Protein AF-A0A2N9EGZ2-F1 (afdb_monomer)

Nearest PDB structures (foldseek):
  3jym-assembly2_B  TM=8.277E-01  e=2.057E-21  Triticum aestivum
  3jxv-assembly1_A  TM=8.637E-01  e=7.717E-19  Triticum aestivum
  4lav-assembly2_B  TM=5.775E-01  e=1.723E-10  Homo sapiens
  6m4v-assembly2_D  TM=9.245E-01  e=1.339E-04  Homo sapiens
  6m4w-assembly1_D  TM=9.239E-01  e=1.658E-04  Homo sapiens

pLDDT: mean 84.61, std 14.14, range [30.8, 97.81]

Structure (mmCIF, N/CA/C/O backbone):
data_AF-A0A2N9EGZ2-F1
#
_entry.id   AF-A0A2N9EGZ2-F1
#
loop_
_atom_site.group_PDB
_atom_site.id
_atom_site.type_symbol
_atom_site.label_atom_id
_atom_site.label_alt_id
_atom_site.label_comp_id
_atom_site.label_asym_id
_atom_site.label_entity_id
_atom_site.label_seq_id
_atom_site.pdbx_PDB_ins_code
_atom_site.Cartn_x
_atom_site.Cartn_y
_atom_site.Cartn_z
_atom_site.occupancy
_atom_site.B_iso_or_equiv
_atom_site.auth_seq_id
_atom_site.auth_comp_id
_atom_site.auth_asym_id
_atom_site.auth_atom_id
_atom_site.pdbx_PDB_model_num
ATOM 1 N N . MET A 1 1 ? 22.917 -0.702 -9.164 1.00 38.50 1 MET A N 1
ATOM 2 C CA . MET A 1 1 ? 21.533 -1.112 -9.478 1.00 38.50 1 MET A CA 1
ATOM 3 C C . MET A 1 1 ? 21.038 -0.207 -10.590 1.00 38.50 1 MET A C 1
ATOM 5 O O . MET A 1 1 ? 20.814 0.967 -10.331 1.00 38.50 1 MET A O 1
ATOM 9 N N . THR A 1 2 ? 20.982 -0.698 -11.825 1.00 36.03 2 THR A N 1
ATOM 10 C CA . THR A 1 2 ? 20.582 0.121 -12.976 1.00 36.03 2 THR A CA 1
ATOM 11 C C . THR A 1 2 ? 19.062 0.108 -13.055 1.00 36.03 2 THR A C 1
ATOM 13 O O . THR A 1 2 ? 18.444 -0.911 -13.348 1.00 36.03 2 THR A O 1
ATOM 16 N N . ILE A 1 3 ? 18.451 1.212 -12.641 1.00 42.97 3 ILE A N 1
ATOM 17 C CA . ILE A 1 3 ? 17.039 1.497 -12.888 1.00 42.97 3 ILE A CA 1
ATOM 18 C C . ILE A 1 3 ? 16.965 1.788 -14.384 1.00 42.97 3 ILE A C 1
ATOM 20 O O . ILE A 1 3 ? 17.737 2.630 -14.822 1.00 42.97 3 ILE A O 1
ATOM 24 N N . TRP A 1 4 ? 16.113 1.102 -15.150 1.00 45.69 4 TRP A N 1
ATOM 25 C CA . TRP A 1 4 ? 15.957 1.365 -16.586 1.00 45.69 4 TRP A CA 1
ATOM 26 C C . TRP A 1 4 ? 15.718 2.861 -16.809 1.00 45.69 4 TRP A C 1
ATOM 28 O O . TRP A 1 4 ? 14.690 3.404 -16.398 1.00 45.69 4 TRP A O 1
ATOM 38 N N . ILE A 1 5 ? 16.705 3.528 -17.399 1.00 43.81 5 ILE A N 1
ATOM 39 C CA . ILE A 1 5 ? 16.614 4.916 -17.834 1.00 43.81 5 ILE A CA 1
ATOM 40 C C . ILE A 1 5 ? 16.309 4.848 -19.330 1.00 43.81 5 ILE A C 1
ATOM 42 O O . ILE A 1 5 ? 16.951 4.090 -20.051 1.00 43.81 5 ILE A O 1
ATOM 46 N N . SER A 1 6 ? 15.321 5.611 -19.798 1.00 49.81 6 SER A N 1
ATOM 47 C CA . SER A 1 6 ? 15.059 5.794 -21.233 1.00 49.81 6 SER A CA 1
ATOM 48 C C . SER A 1 6 ? 16.373 6.045 -21.988 1.00 49.81 6 SER A C 1
ATOM 50 O O . SER A 1 6 ? 17.140 6.918 -21.578 1.00 49.81 6 SER A O 1
ATOM 52 N N . GLY A 1 7 ? 16.612 5.327 -23.094 1.00 60.28 7 GLY A N 1
ATOM 53 C CA . GLY A 1 7 ? 17.798 5.527 -23.939 1.00 60.28 7 GLY A CA 1
ATOM 54 C C . GLY A 1 7 ? 18.975 4.563 -23.734 1.00 60.28 7 GLY A C 1
ATOM 55 O O . GLY A 1 7 ? 20.060 4.841 -24.241 1.00 60.28 7 GLY A O 1
ATOM 56 N N . GLU A 1 8 ? 18.796 3.436 -23.035 1.00 74.75 8 GLU A N 1
ATOM 57 C CA . GLU A 1 8 ? 19.798 2.349 -23.018 1.00 74.75 8 GLU A CA 1
ATOM 58 C C . GLU A 1 8 ? 19.766 1.479 -24.288 1.00 74.75 8 GLU A C 1
ATOM 60 O O . GLU A 1 8 ? 20.777 0.881 -24.660 1.00 74.75 8 GLU A O 1
ATOM 65 N N . VAL A 1 9 ? 18.622 1.427 -24.977 1.00 87.06 9 VAL A N 1
ATOM 66 C CA . VAL A 1 9 ? 18.449 0.742 -26.266 1.00 87.06 9 VAL A CA 1
ATOM 67 C C . VAL A 1 9 ? 17.942 1.712 -27.333 1.00 87.06 9 VAL A C 1
ATOM 69 O O . VAL A 1 9 ? 17.604 2.863 -27.058 1.00 87.06 9 VAL A O 1
ATOM 72 N N . ILE A 1 10 ? 17.911 1.258 -28.588 1.00 92.75 10 ILE A N 1
ATOM 73 C CA . ILE A 1 10 ? 17.338 2.045 -29.683 1.00 92.75 10 ILE A CA 1
ATOM 74 C C . ILE A 1 10 ? 15.847 2.309 -29.443 1.00 92.75 10 ILE A C 1
ATOM 76 O O . ILE A 1 10 ? 15.124 1.454 -28.929 1.00 92.75 10 ILE A O 1
ATOM 80 N N . LYS A 1 11 ? 15.372 3.473 -29.891 1.00 91.50 11 LYS A N 1
ATOM 81 C CA . LYS A 1 11 ? 14.002 3.950 -29.659 1.00 91.50 11 LYS A CA 1
ATOM 82 C C . LYS A 1 11 ? 12.924 2.933 -30.056 1.00 91.50 11 LYS A C 1
ATOM 84 O O . LYS A 1 11 ? 11.964 2.741 -29.321 1.00 91.50 11 LYS A O 1
ATOM 89 N N . GLY A 1 12 ? 13.094 2.245 -31.186 1.00 93.88 12 GLY A N 1
ATOM 90 C CA . GLY A 1 12 ? 12.131 1.238 -31.640 1.00 93.88 12 GLY A CA 1
ATOM 91 C C . GLY A 1 12 ? 12.032 0.014 -30.725 1.00 93.88 12 GLY A C 1
ATOM 92 O O . GLY A 1 12 ? 10.969 -0.596 -30.646 1.00 93.88 12 GLY A O 1
ATOM 93 N N . LEU A 1 13 ? 13.112 -0.335 -30.014 1.00 93.31 13 LEU A N 1
ATOM 94 C CA . LEU A 1 13 ? 13.078 -1.391 -29.002 1.00 93.31 13 LEU A CA 1
ATOM 95 C C . LEU A 1 13 ? 12.396 -0.910 -27.725 1.00 93.31 13 LEU A C 1
ATOM 97 O O . LEU A 1 13 ? 11.545 -1.634 -27.220 1.00 93.31 13 LEU A O 1
ATOM 101 N N . ASP A 1 14 ? 12.712 0.297 -27.247 1.00 89.62 14 ASP A N 1
ATOM 102 C CA . ASP A 1 14 ? 12.035 0.893 -26.085 1.00 89.62 14 ASP A CA 1
ATOM 103 C C . ASP A 1 14 ? 10.510 0.916 -26.295 1.00 89.62 14 ASP A C 1
ATOM 105 O O . ASP A 1 14 ? 9.742 0.454 -25.449 1.00 89.62 14 ASP A O 1
ATOM 109 N N . GLU A 1 15 ? 10.066 1.380 -27.466 1.00 91.19 15 GLU A N 1
ATOM 110 C CA . GLU A 1 15 ? 8.648 1.423 -27.820 1.00 91.19 15 GLU A CA 1
ATOM 111 C C . GLU A 1 15 ? 8.051 0.016 -27.978 1.00 91.19 15 GLU A C 1
ATOM 113 O O . GLU A 1 15 ? 7.015 -0.280 -27.382 1.00 91.19 15 GLU A O 1
ATOM 118 N N . GLY A 1 16 ? 8.698 -0.880 -28.729 1.00 93.00 16 GLY A N 1
ATOM 119 C CA . GLY A 1 16 ? 8.165 -2.213 -29.014 1.00 93.00 16 GLY A CA 1
ATOM 120 C C . GLY A 1 16 ? 8.070 -3.109 -27.778 1.00 93.00 16 GLY A C 1
ATOM 121 O O . GLY A 1 16 ? 7.015 -3.688 -27.511 1.00 93.00 16 GLY A O 1
ATOM 122 N N . VAL A 1 17 ? 9.137 -3.178 -26.979 1.00 92.19 17 VAL A N 1
ATOM 123 C CA . VAL A 1 17 ? 9.206 -4.012 -25.767 1.00 92.19 17 VAL A CA 1
ATOM 124 C C . VAL A 1 17 ? 8.148 -3.588 -24.744 1.00 92.19 17 VAL A C 1
ATOM 126 O O . VAL A 1 17 ? 7.585 -4.445 -24.061 1.00 92.19 17 VAL A O 1
ATOM 129 N N . SER A 1 18 ? 7.802 -2.296 -24.687 1.00 88.62 18 SER A N 1
ATOM 130 C CA . SER A 1 18 ? 6.752 -1.780 -23.796 1.00 88.62 18 SER A CA 1
ATOM 131 C C . SER A 1 18 ? 5.349 -2.336 -24.083 1.00 88.62 18 SER A C 1
ATOM 133 O O . SER A 1 18 ? 4.486 -2.315 -23.205 1.00 88.62 18 SER A O 1
ATOM 135 N N . THR A 1 19 ? 5.118 -2.866 -25.289 1.00 92.00 19 THR A N 1
ATOM 136 C CA . THR A 1 19 ? 3.828 -3.447 -25.690 1.00 92.00 19 THR A CA 1
ATOM 137 C C . THR A 1 19 ? 3.684 -4.931 -25.344 1.00 92.00 19 THR A C 1
ATOM 139 O O . THR A 1 19 ? 2.575 -5.465 -25.415 1.00 92.00 19 THR A O 1
ATOM 142 N N . MET A 1 20 ? 4.776 -5.596 -24.952 1.00 93.06 20 MET A N 1
ATOM 143 C CA . MET A 1 20 ? 4.799 -7.042 -24.739 1.00 93.06 20 MET A CA 1
ATOM 144 C C . MET A 1 20 ? 4.187 -7.456 -23.396 1.00 93.06 20 MET A C 1
ATOM 146 O O . MET A 1 20 ? 4.301 -6.770 -22.379 1.00 93.06 20 MET A O 1
ATOM 150 N N . LYS A 1 21 ? 3.606 -8.656 -23.360 1.00 90.06 21 LYS A N 1
ATOM 151 C CA . LYS A 1 21 ? 3.159 -9.342 -22.139 1.00 90.06 21 LYS A CA 1
ATOM 152 C C . LYS A 1 21 ? 4.217 -10.317 -21.625 1.00 90.06 21 LYS A C 1
ATOM 154 O O . LYS A 1 21 ? 5.091 -10.771 -22.356 1.00 90.06 21 LYS A O 1
ATOM 159 N N . LYS A 1 22 ? 4.112 -10.711 -20.350 1.00 88.88 22 LYS A N 1
ATOM 160 C CA . LYS A 1 22 ? 4.989 -11.746 -19.774 1.00 88.88 22 LYS A CA 1
ATOM 161 C C . LYS A 1 22 ? 4.861 -13.053 -20.560 1.00 88.88 22 LYS A C 1
ATOM 163 O O . LYS A 1 22 ? 3.752 -13.534 -20.768 1.00 88.88 22 LYS A O 1
ATOM 168 N N . GLY A 1 23 ? 5.995 -13.631 -20.934 1.00 90.81 23 GLY A N 1
ATOM 169 C CA . GLY A 1 23 ? 6.116 -14.846 -21.736 1.00 90.81 23 GLY A CA 1
ATOM 170 C C . GLY A 1 23 ? 5.893 -14.648 -23.238 1.00 90.81 23 GLY A C 1
ATOM 171 O O . GLY A 1 23 ? 5.958 -15.621 -23.982 1.00 90.81 23 GLY A O 1
ATOM 172 N N . GLU A 1 24 ? 5.610 -13.428 -23.703 1.00 96.19 24 GLU A N 1
ATOM 173 C CA . GLU A 1 24 ? 5.377 -13.159 -25.122 1.00 96.19 24 GLU A CA 1
ATOM 174 C C . GLU A 1 24 ? 6.662 -13.301 -25.943 1.00 96.19 24 GLU A C 1
ATOM 176 O O . GLU A 1 24 ? 7.735 -12.881 -25.510 1.00 96.19 24 GLU A O 1
ATOM 181 N N . ARG A 1 25 ? 6.534 -13.852 -27.154 1.00 97.38 25 ARG A N 1
ATOM 182 C CA . ARG A 1 25 ? 7.576 -13.833 -28.183 1.00 97.38 25 ARG A CA 1
ATOM 183 C C . ARG A 1 25 ? 7.109 -12.974 -29.346 1.00 97.38 25 ARG A C 1
ATOM 185 O O . ARG A 1 25 ? 6.066 -13.267 -29.928 1.00 97.38 25 ARG A O 1
ATOM 192 N N . ALA A 1 26 ? 7.881 -11.950 -29.686 1.00 96.06 26 ALA A N 1
ATOM 193 C CA . ALA A 1 26 ? 7.553 -11.010 -30.748 1.00 96.06 26 ALA A CA 1
ATOM 194 C C . ALA A 1 26 ? 8.755 -10.774 -31.666 1.00 96.06 26 ALA A C 1
ATOM 196 O O . ALA A 1 26 ? 9.910 -10.811 -31.237 1.00 96.06 26 ALA A O 1
ATOM 197 N N . ILE A 1 27 ? 8.464 -10.515 -32.941 1.00 97.56 27 ILE A N 1
ATOM 198 C CA . ILE A 1 27 ? 9.455 -10.064 -33.916 1.00 97.56 27 ILE A CA 1
ATOM 199 C C . ILE A 1 27 ? 9.212 -8.579 -34.169 1.00 97.56 27 ILE A C 1
ATOM 201 O O . ILE A 1 27 ? 8.163 -8.205 -34.693 1.00 97.56 27 ILE A O 1
ATOM 205 N N . PHE A 1 28 ? 10.188 -7.743 -33.827 1.00 97.12 28 PHE A N 1
ATOM 206 C CA . PHE A 1 28 ? 10.162 -6.312 -34.115 1.00 97.12 28 PHE A CA 1
ATOM 207 C C . PHE A 1 28 ? 10.972 -6.020 -35.371 1.00 97.12 28 PHE A C 1
ATOM 209 O O . PHE A 1 28 ? 12.162 -6.326 -35.433 1.00 97.12 28 PHE A O 1
ATOM 216 N N . ILE A 1 29 ? 10.321 -5.404 -36.358 1.00 97.62 29 ILE A N 1
ATOM 217 C CA . ILE A 1 29 ? 10.958 -4.882 -37.569 1.00 97.62 29 ILE A CA 1
ATOM 218 C C . ILE A 1 29 ? 11.071 -3.369 -37.388 1.00 97.62 29 ILE A C 1
ATOM 220 O O . ILE A 1 29 ? 10.071 -2.655 -37.438 1.00 97.62 29 ILE A O 1
ATOM 224 N N . ILE A 1 30 ? 12.284 -2.894 -37.121 1.00 97.06 30 ILE A N 1
ATOM 225 C CA . ILE A 1 30 ? 12.550 -1.522 -36.694 1.00 97.06 30 ILE A CA 1
ATOM 226 C C . ILE A 1 30 ? 13.168 -0.742 -37.859 1.00 97.06 30 ILE A C 1
ATOM 228 O O . ILE A 1 30 ? 14.292 -1.057 -38.267 1.00 97.06 30 ILE A O 1
ATOM 232 N N . PRO A 1 31 ? 12.472 0.276 -38.401 1.00 97.69 31 PRO A N 1
ATOM 233 C CA . PRO A 1 31 ? 13.012 1.108 -39.467 1.00 97.69 31 PRO A CA 1
ATOM 234 C C . PRO A 1 31 ? 14.208 1.936 -38.967 1.00 97.69 31 PRO A C 1
ATOM 236 O O . PRO A 1 31 ? 14.301 2.230 -37.771 1.00 97.69 31 PRO A O 1
ATOM 239 N N . PRO A 1 32 ? 15.100 2.390 -39.866 1.00 97.12 32 PRO A N 1
ATOM 240 C CA . PRO A 1 32 ? 16.308 3.126 -39.488 1.00 97.12 32 PRO A CA 1
ATOM 241 C C . PRO A 1 32 ? 16.025 4.391 -38.669 1.00 97.12 32 PRO A C 1
ATOM 243 O O . PRO A 1 32 ? 16.819 4.740 -37.799 1.00 97.12 32 PRO A O 1
ATOM 246 N N . THR A 1 33 ? 14.876 5.040 -38.882 1.00 96.69 33 THR A N 1
ATOM 247 C CA . THR A 1 33 ? 14.432 6.235 -38.140 1.00 96.69 33 THR A CA 1
ATOM 248 C C . THR A 1 33 ? 14.179 5.986 -36.649 1.00 96.69 33 THR A C 1
ATOM 250 O O . THR A 1 33 ? 14.198 6.933 -35.868 1.00 96.69 33 THR A O 1
ATOM 253 N N . LEU A 1 34 ? 13.959 4.732 -36.246 1.00 94.94 34 LEU A N 1
ATOM 254 C CA . LEU A 1 34 ? 13.817 4.300 -34.851 1.00 94.94 34 LEU A CA 1
ATOM 255 C C . LEU A 1 34 ? 15.032 3.481 -34.366 1.00 94.94 34 LEU A C 1
ATOM 257 O O . LEU A 1 34 ? 15.010 2.941 -33.258 1.00 94.94 34 LEU A O 1
ATOM 261 N N . ALA A 1 35 ? 16.081 3.391 -35.190 1.00 94.56 35 ALA A N 1
ATOM 262 C CA . ALA A 1 35 ? 17.332 2.685 -34.929 1.00 94.56 35 ALA A CA 1
ATOM 263 C C . ALA A 1 35 ? 18.537 3.642 -35.059 1.00 94.56 35 ALA A C 1
ATOM 265 O O . ALA A 1 35 ? 18.602 4.637 -34.343 1.00 94.56 35 ALA A O 1
ATOM 266 N N . TYR A 1 36 ? 19.491 3.349 -35.953 1.00 94.38 36 TYR A N 1
ATOM 267 C CA . TYR A 1 36 ? 20.756 4.089 -36.097 1.00 94.38 36 TYR A CA 1
ATOM 268 C C . TYR A 1 36 ? 20.781 5.113 -37.252 1.00 94.38 36 TYR A C 1
ATOM 270 O O . TYR A 1 36 ? 21.811 5.739 -37.503 1.00 94.38 36 TYR A O 1
ATOM 278 N N . GLY A 1 37 ? 19.663 5.298 -37.962 1.00 94.69 37 GLY A N 1
ATOM 279 C CA . GLY A 1 37 ? 19.517 6.312 -39.012 1.00 94.69 37 GLY A CA 1
ATOM 280 C C . GLY A 1 37 ? 20.560 6.236 -40.136 1.00 94.69 37 GLY A C 1
ATOM 281 O O . GLY A 1 37 ? 21.065 5.165 -40.480 1.00 94.69 37 GLY A O 1
ATOM 282 N N . GLU A 1 38 ? 20.885 7.395 -40.709 1.00 96.62 38 GLU A N 1
ATOM 283 C CA . GLU A 1 38 ? 21.821 7.542 -41.836 1.00 96.62 38 GLU A CA 1
ATOM 284 C C . GLU A 1 38 ? 23.280 7.248 -41.470 1.00 96.62 38 GLU A C 1
ATOM 286 O O . GLU A 1 38 ? 24.085 6.948 -42.344 1.00 96.62 38 GLU A O 1
ATOM 291 N N . LEU A 1 39 ? 23.638 7.319 -40.188 1.00 93.00 39 LEU A N 1
ATOM 292 C CA . LEU A 1 39 ? 25.007 7.054 -39.742 1.00 93.00 39 LEU A CA 1
ATOM 293 C C . LEU A 1 39 ? 25.278 5.552 -39.586 1.00 93.00 39 LEU A C 1
ATOM 295 O O . LEU A 1 39 ? 26.421 5.115 -39.731 1.00 93.00 39 LEU A O 1
ATOM 299 N N . GLY A 1 40 ? 24.238 4.756 -39.317 1.00 93.50 40 GLY A N 1
ATOM 300 C CA . GLY A 1 40 ? 24.400 3.353 -38.945 1.00 93.50 40 GLY A CA 1
ATOM 301 C C . GLY A 1 40 ? 25.166 3.195 -37.624 1.00 93.50 40 GLY A C 1
ATOM 302 O O . GLY A 1 40 ? 25.264 4.117 -36.816 1.00 93.50 40 GLY A O 1
ATOM 303 N N . PHE A 1 41 ? 25.731 2.011 -37.403 1.00 93.25 41 PHE A N 1
ATOM 304 C CA . PHE A 1 41 ? 26.640 1.719 -36.292 1.00 93.25 41 PHE A CA 1
ATOM 305 C C . PHE A 1 41 ? 27.880 0.984 -36.826 1.00 93.25 41 PHE A C 1
ATOM 307 O O . PHE A 1 41 ? 27.959 -0.248 -36.754 1.00 93.25 41 PHE A O 1
ATOM 314 N N . PRO A 1 42 ? 28.830 1.708 -37.446 1.00 89.19 42 PRO A N 1
ATOM 315 C CA . PRO A 1 42 ? 29.990 1.093 -38.076 1.00 89.19 42 PRO A CA 1
ATOM 316 C C . PRO A 1 42 ? 30.899 0.357 -37.075 1.00 89.19 42 PRO A C 1
ATOM 318 O O . PRO A 1 42 ? 31.045 0.801 -35.937 1.00 89.19 42 PRO A O 1
ATOM 321 N N . PRO A 1 43 ? 31.553 -0.745 -37.492 1.00 92.81 43 PRO A N 1
ATOM 322 C CA . PRO A 1 43 ? 31.468 -1.378 -38.815 1.00 92.81 43 PRO A CA 1
ATOM 323 C C . PRO A 1 43 ? 30.282 -2.350 -38.956 1.00 92.81 43 PRO A C 1
ATOM 325 O O . PRO A 1 43 ? 30.134 -2.986 -39.993 1.00 92.81 43 PRO A O 1
ATOM 328 N N . LEU A 1 44 ? 29.474 -2.511 -37.907 1.00 94.94 44 LEU A N 1
ATOM 329 C CA . LEU A 1 44 ? 28.546 -3.629 -37.763 1.00 94.94 44 LEU A CA 1
ATOM 330 C C . LEU A 1 44 ? 27.208 -3.409 -38.478 1.00 94.94 44 LEU A C 1
ATOM 332 O O . LEU A 1 44 ? 26.661 -4.343 -39.057 1.00 94.94 44 LEU A O 1
ATOM 336 N N . ILE A 1 45 ? 26.677 -2.187 -38.429 1.00 94.31 45 ILE A N 1
ATOM 337 C CA . ILE A 1 45 ? 25.364 -1.842 -38.981 1.00 94.31 45 ILE A CA 1
ATOM 338 C C . ILE A 1 45 ? 25.552 -0.742 -40.029 1.00 94.31 45 ILE A C 1
ATOM 340 O O . ILE A 1 45 ? 25.939 0.372 -39.669 1.00 94.31 45 ILE A O 1
ATOM 344 N N . PRO A 1 46 ? 25.282 -1.016 -41.315 1.00 97.00 46 PRO A N 1
ATOM 345 C CA . PRO A 1 46 ? 25.353 -0.003 -42.360 1.00 97.00 46 PRO A CA 1
ATOM 346 C C . PRO A 1 46 ? 24.358 1.154 -42.150 1.00 97.00 46 PRO A C 1
ATOM 348 O O . PRO A 1 46 ? 23.301 0.951 -41.537 1.00 97.00 46 PRO A O 1
ATOM 351 N N . PRO A 1 47 ? 24.641 2.340 -42.720 1.00 97.50 47 PRO A N 1
ATOM 352 C CA . PRO A 1 47 ? 23.666 3.413 -42.909 1.00 97.50 47 PRO A CA 1
ATOM 353 C C . PRO A 1 47 ? 22.289 2.926 -43.372 1.00 97.50 47 PRO A 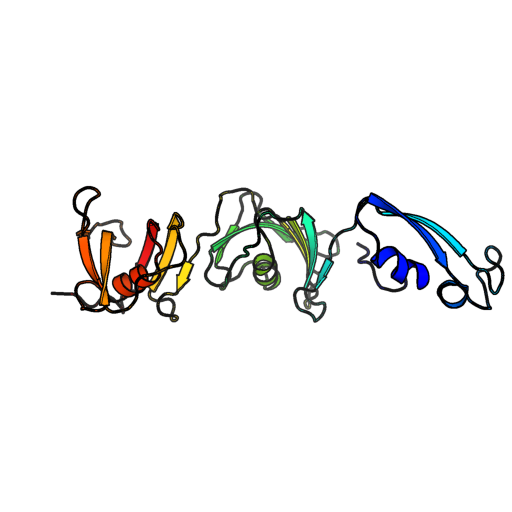C 1
ATOM 355 O O . PRO A 1 47 ? 22.196 2.074 -44.255 1.00 97.50 47 PRO A O 1
ATOM 358 N N . ASN A 1 48 ? 21.220 3.502 -42.816 1.00 96.94 48 ASN A N 1
ATOM 359 C CA . ASN A 1 48 ? 19.827 3.276 -43.224 1.00 96.94 48 ASN A CA 1
ATOM 360 C C . ASN A 1 48 ? 19.335 1.816 -43.150 1.00 96.94 48 ASN A C 1
ATOM 362 O O . ASN A 1 48 ? 18.370 1.442 -43.818 1.00 96.94 48 ASN A O 1
ATOM 366 N N . SER A 1 49 ? 19.958 0.986 -42.311 1.00 96.75 49 SER A N 1
ATOM 367 C CA . SER A 1 49 ? 19.547 -0.410 -42.127 1.00 96.75 49 SER A CA 1
ATOM 368 C C . SER A 1 49 ? 18.238 -0.536 -41.339 1.00 96.75 49 SER A C 1
ATOM 370 O O . SER A 1 49 ? 18.067 0.089 -40.292 1.00 96.75 49 SER A O 1
ATOM 372 N N . THR A 1 50 ? 17.334 -1.400 -41.809 1.00 97.00 50 THR A N 1
ATOM 373 C CA . THR A 1 50 ? 16.192 -1.892 -41.016 1.00 97.00 50 THR A CA 1
ATOM 374 C C . THR A 1 50 ? 16.656 -3.069 -40.169 1.00 97.00 50 THR A C 1
ATOM 376 O O . THR A 1 50 ? 17.302 -3.981 -40.686 1.00 97.00 50 THR A O 1
ATOM 379 N N . LEU A 1 51 ? 16.334 -3.061 -38.878 1.00 97.06 51 LEU A N 1
ATOM 380 C CA . LEU A 1 51 ? 16.743 -4.108 -37.945 1.00 97.06 51 LEU A CA 1
ATOM 381 C C . LEU A 1 51 ? 15.582 -5.050 -37.644 1.00 97.06 51 LEU A C 1
ATOM 383 O O . LEU A 1 51 ? 14.435 -4.620 -37.557 1.00 97.06 51 LEU A O 1
ATOM 387 N N . ILE A 1 52 ? 15.884 -6.333 -37.457 1.00 96.94 52 ILE A N 1
ATOM 388 C CA . ILE A 1 52 ? 14.905 -7.349 -37.067 1.00 96.94 52 ILE A CA 1
ATOM 389 C C . ILE A 1 52 ? 15.364 -7.957 -35.746 1.00 96.94 52 ILE A C 1
ATOM 391 O O . ILE A 1 52 ? 16.446 -8.538 -35.676 1.00 96.94 52 ILE A O 1
ATOM 395 N N . TYR A 1 53 ? 14.535 -7.843 -34.713 1.00 96.56 53 TYR A N 1
ATOM 396 C CA . TYR A 1 53 ? 14.785 -8.428 -33.398 1.00 96.56 53 TYR A CA 1
ATOM 397 C C . TYR A 1 53 ? 13.733 -9.483 -33.084 1.00 96.56 53 TYR A C 1
ATOM 399 O O . TYR A 1 53 ? 12.541 -9.207 -33.177 1.00 96.56 53 TYR A O 1
ATOM 407 N N . ASN A 1 54 ? 14.171 -10.673 -32.677 1.00 96.81 54 ASN A N 1
ATOM 408 C CA . ASN A 1 54 ? 13.308 -11.695 -32.090 1.00 96.81 54 ASN A CA 1
ATOM 409 C C . ASN A 1 54 ? 13.482 -11.645 -30.569 1.00 96.81 54 ASN A C 1
ATOM 411 O O . ASN A 1 54 ? 14.584 -11.883 -30.074 1.00 96.81 54 ASN A O 1
ATOM 415 N N . ILE A 1 55 ? 12.425 -11.273 -29.852 1.00 95.19 55 ILE A N 1
ATOM 416 C CA . ILE A 1 55 ? 12.467 -11.003 -28.414 1.00 95.19 55 ILE A CA 1
ATOM 417 C C . ILE A 1 55 ? 11.481 -11.910 -27.696 1.00 95.19 55 ILE A C 1
ATOM 419 O O . ILE A 1 55 ? 10.333 -12.045 -28.111 1.00 95.19 55 ILE A O 1
ATOM 423 N N . GLU A 1 56 ? 11.926 -12.483 -26.580 1.00 95.50 56 GLU A N 1
ATOM 424 C CA . GLU A 1 56 ? 11.092 -13.194 -25.616 1.00 95.50 56 GLU A CA 1
ATOM 425 C C . GLU A 1 56 ? 11.049 -12.415 -24.294 1.00 95.50 56 GLU A C 1
ATOM 427 O O . GLU A 1 56 ? 12.078 -12.170 -23.662 1.00 95.50 56 GLU A O 1
ATOM 432 N N . MET A 1 57 ? 9.851 -12.022 -23.863 1.00 92.31 57 MET A N 1
ATOM 433 C CA . MET A 1 57 ? 9.633 -11.266 -22.632 1.00 92.31 57 MET A CA 1
ATOM 434 C C . MET A 1 57 ? 9.586 -12.207 -21.427 1.00 92.31 57 MET A C 1
ATOM 436 O O . MET A 1 57 ? 8.528 -12.693 -21.040 1.00 92.31 57 MET A O 1
ATOM 440 N N . LEU A 1 58 ? 10.725 -12.467 -20.790 1.00 87.56 58 LEU A N 1
ATOM 441 C CA . LEU A 1 58 ? 10.784 -13.401 -19.657 1.00 87.56 58 LEU A CA 1
ATOM 442 C C . LEU A 1 58 ? 10.116 -12.832 -18.390 1.00 87.56 58 LEU A C 1
ATOM 444 O O . LEU A 1 58 ? 9.259 -13.469 -17.768 1.00 87.56 58 LEU A O 1
ATOM 448 N N . SER A 1 59 ? 10.496 -11.614 -18.000 1.00 83.06 59 SER A N 1
ATOM 449 C CA . SER A 1 59 ? 9.976 -10.915 -16.820 1.00 83.06 59 SER A CA 1
ATOM 450 C C . SER A 1 59 ? 10.443 -9.461 -16.790 1.00 83.06 59 SER A C 1
ATOM 452 O O . SER A 1 59 ? 11.511 -9.156 -17.312 1.00 83.06 59 SER A O 1
ATOM 454 N N . TRP A 1 60 ? 9.720 -8.603 -16.075 1.00 84.25 60 TRP A N 1
ATOM 455 C CA . TRP A 1 60 ? 10.173 -7.267 -15.685 1.00 84.25 60 TRP A CA 1
ATOM 456 C C . TRP A 1 60 ? 10.034 -7.095 -14.174 1.00 84.25 60 TRP A C 1
ATOM 458 O O . TRP A 1 60 ? 9.363 -7.880 -13.500 1.00 84.25 60 TRP A O 1
ATOM 468 N N . THR A 1 61 ? 10.647 -6.043 -13.640 1.00 76.56 61 THR A N 1
ATOM 469 C CA . THR A 1 61 ? 10.363 -5.588 -12.281 1.00 76.56 61 THR A CA 1
ATOM 470 C C . THR A 1 61 ? 9.708 -4.220 -12.330 1.00 76.56 61 THR A C 1
ATOM 472 O O . THR A 1 61 ? 10.253 -3.293 -12.923 1.00 76.56 61 THR A O 1
ATOM 475 N N . SER A 1 62 ? 8.534 -4.083 -11.717 1.00 78.44 62 SER A N 1
ATOM 476 C CA . SER A 1 62 ? 7.811 -2.814 -11.694 1.00 78.44 62 SER A CA 1
ATOM 477 C C . SER A 1 62 ? 8.476 -1.836 -10.735 1.00 78.44 62 SER A C 1
ATOM 479 O O . SER A 1 62 ? 8.509 -2.068 -9.528 1.00 78.44 62 SER A O 1
ATOM 481 N N . ILE A 1 63 ? 8.975 -0.730 -11.282 1.00 82.06 63 ILE A N 1
ATOM 482 C CA . ILE A 1 63 ? 9.497 0.407 -10.526 1.00 82.06 63 ILE A CA 1
ATOM 483 C C . ILE A 1 63 ? 8.454 1.517 -10.599 1.00 82.06 63 ILE A C 1
ATOM 485 O O . ILE A 1 63 ? 8.029 1.904 -11.684 1.00 82.06 63 ILE A O 1
ATOM 489 N N . ARG A 1 64 ? 8.004 1.998 -9.443 1.00 86.12 64 ARG A N 1
ATOM 490 C CA . ARG A 1 64 ? 7.015 3.067 -9.321 1.00 86.12 64 ARG A CA 1
ATOM 491 C C . ARG A 1 64 ? 7.637 4.242 -8.598 1.00 86.12 64 ARG A C 1
ATOM 493 O O . ARG A 1 64 ? 8.168 4.072 -7.505 1.00 86.12 64 ARG A O 1
ATOM 500 N N . ASP A 1 65 ? 7.524 5.421 -9.184 1.00 88.19 65 ASP A N 1
ATOM 501 C CA . ASP A 1 65 ? 7.731 6.656 -8.446 1.00 88.19 65 ASP A CA 1
ATOM 502 C C . ASP A 1 65 ? 6.490 6.926 -7.593 1.00 88.19 65 ASP A C 1
ATOM 504 O O . ASP A 1 65 ? 5.415 7.220 -8.116 1.00 88.19 65 ASP A O 1
ATOM 508 N N . ILE A 1 66 ? 6.616 6.738 -6.279 1.00 88.25 66 ILE A N 1
ATOM 509 C CA . ILE A 1 66 ? 5.484 6.886 -5.354 1.00 88.25 66 ILE A CA 1
ATOM 510 C C . ILE A 1 66 ? 5.328 8.321 -4.842 1.00 88.25 66 ILE A C 1
ATOM 512 O O . ILE A 1 66 ? 4.362 8.608 -4.136 1.00 88.25 66 ILE A O 1
ATOM 516 N N . THR A 1 67 ? 6.266 9.213 -5.167 1.00 87.06 67 THR A N 1
ATOM 517 C CA . THR A 1 67 ? 6.194 10.638 -4.822 1.00 87.06 67 THR A CA 1
ATOM 518 C C . THR A 1 67 ? 5.937 11.528 -6.033 1.00 87.06 67 THR A C 1
ATOM 520 O O . THR A 1 67 ? 5.448 12.639 -5.857 1.00 87.06 67 THR A O 1
ATOM 523 N N . GLY A 1 68 ? 6.197 11.035 -7.245 1.00 86.88 68 GLY A N 1
ATOM 524 C CA . GLY A 1 68 ? 6.006 11.756 -8.509 1.00 86.88 68 GLY A CA 1
ATOM 525 C C . GLY A 1 68 ? 7.111 12.771 -8.824 1.00 86.88 68 GLY A C 1
ATOM 526 O O . GLY A 1 68 ? 7.080 13.400 -9.878 1.00 86.88 68 GLY A O 1
ATOM 527 N N . ASP A 1 69 ? 8.073 12.939 -7.917 1.00 84.81 69 ASP A N 1
ATOM 528 C CA . ASP A 1 69 ? 9.233 13.830 -8.019 1.00 84.81 69 ASP A CA 1
ATOM 529 C C . ASP A 1 69 ? 10.565 13.055 -8.100 1.00 84.81 69 ASP A C 1
ATOM 531 O O . ASP A 1 69 ? 11.647 13.636 -8.019 1.00 84.81 69 ASP A O 1
ATOM 535 N N . GLY A 1 70 ? 10.508 11.726 -8.224 1.00 84.69 70 GLY A N 1
ATOM 536 C CA . GLY A 1 70 ? 11.660 10.829 -8.202 1.00 84.69 70 GLY A CA 1
ATOM 537 C C . GLY A 1 70 ? 12.299 10.639 -6.823 1.00 84.69 70 GLY A C 1
ATOM 538 O O . GLY A 1 70 ? 13.320 9.951 -6.728 1.00 84.69 70 GLY A O 1
ATOM 539 N N . GLY A 1 71 ? 11.730 11.227 -5.767 1.00 86.12 71 GLY A N 1
ATOM 540 C CA . GLY A 1 71 ? 12.226 11.160 -4.395 1.00 86.12 71 GLY A CA 1
ATOM 541 C C . GLY A 1 71 ? 12.163 9.756 -3.798 1.00 86.12 71 GLY A C 1
ATOM 542 O O . GLY A 1 71 ? 13.078 9.356 -3.077 1.00 86.12 71 GLY A O 1
ATOM 543 N N . ILE A 1 72 ? 11.121 8.974 -4.104 1.00 88.12 72 ILE A N 1
ATOM 544 C CA . ILE A 1 72 ? 11.039 7.570 -3.688 1.00 88.12 72 ILE A CA 1
ATOM 545 C C . ILE A 1 72 ? 10.644 6.692 -4.870 1.00 88.12 72 ILE A C 1
ATOM 547 O O . ILE A 1 72 ? 9.499 6.690 -5.321 1.00 88.12 72 ILE A O 1
ATOM 551 N N . LEU A 1 73 ? 11.595 5.872 -5.311 1.00 85.69 73 LEU A N 1
ATOM 552 C CA . LEU A 1 73 ? 11.368 4.855 -6.329 1.00 85.69 73 LEU A CA 1
ATOM 553 C C . LEU A 1 73 ? 11.197 3.499 -5.648 1.00 85.69 73 LEU A C 1
ATOM 555 O O . LEU A 1 73 ? 12.109 2.997 -4.996 1.00 85.69 73 LEU A O 1
ATOM 559 N N . LYS A 1 74 ? 10.022 2.903 -5.810 1.00 88.38 74 LYS A N 1
ATOM 560 C CA . LYS A 1 74 ? 9.647 1.609 -5.247 1.00 88.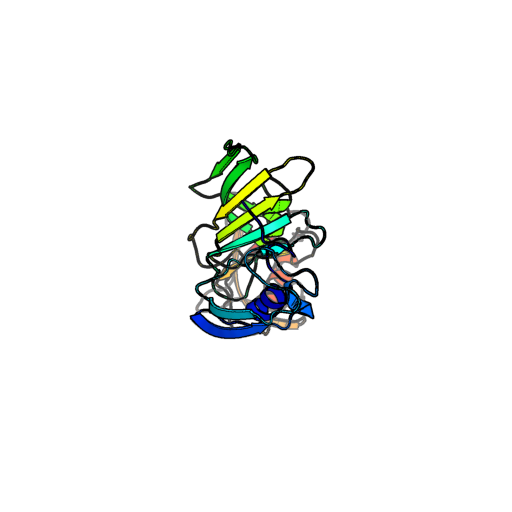38 74 LYS A CA 1
ATOM 561 C C . LYS A 1 74 ? 9.687 0.538 -6.327 1.00 88.38 74 LYS A C 1
ATOM 563 O O . LYS A 1 74 ? 8.860 0.539 -7.234 1.00 88.38 74 LYS A O 1
ATOM 568 N N . LYS A 1 75 ? 10.608 -0.408 -6.206 1.00 86.19 75 LYS A N 1
ATOM 569 C CA . LYS A 1 75 ? 10.716 -1.594 -7.052 1.00 86.19 75 LYS A CA 1
ATOM 570 C C . LYS A 1 75 ? 10.029 -2.777 -6.372 1.00 86.19 75 LYS A C 1
ATOM 572 O O . LYS A 1 75 ? 10.511 -3.267 -5.357 1.00 86.19 75 LYS A O 1
ATOM 577 N N . ILE A 1 76 ? 8.924 -3.252 -6.934 1.00 87.06 76 ILE A N 1
ATOM 578 C CA . ILE A 1 76 ? 8.175 -4.399 -6.403 1.00 87.06 76 ILE A CA 1
ATOM 579 C C . ILE A 1 76 ? 8.935 -5.684 -6.742 1.00 87.06 76 ILE A C 1
ATOM 581 O O . ILE A 1 76 ? 9.051 -6.040 -7.909 1.00 87.06 76 ILE A O 1
ATOM 585 N N . THR A 1 77 ? 9.462 -6.382 -5.738 1.00 84.88 77 THR A N 1
ATOM 586 C CA . THR A 1 77 ? 10.216 -7.639 -5.897 1.00 84.88 77 THR A CA 1
ATOM 587 C C . THR A 1 77 ? 9.347 -8.884 -5.706 1.00 84.88 77 THR A C 1
ATOM 589 O O . THR A 1 77 ? 9.677 -9.946 -6.232 1.00 84.88 77 THR A O 1
ATOM 592 N N . LYS A 1 78 ? 8.211 -8.761 -5.009 1.00 85.50 78 LYS A N 1
ATOM 593 C CA . LYS A 1 78 ? 7.131 -9.760 -4.950 1.00 85.50 78 LYS A CA 1
ATOM 594 C C . LYS A 1 78 ? 5.805 -9.010 -4.929 1.00 85.50 78 LYS A C 1
ATOM 596 O O . LYS A 1 78 ? 5.617 -8.165 -4.062 1.00 85.50 78 LYS A O 1
ATOM 601 N N . GLU A 1 79 ? 4.898 -9.326 -5.845 1.00 85.19 79 GLU A N 1
ATOM 602 C CA . GLU A 1 79 ? 3.541 -8.766 -5.832 1.00 85.19 79 GLU A CA 1
ATOM 603 C C . GLU A 1 79 ? 2.777 -9.210 -4.577 1.00 85.19 79 GLU A C 1
ATOM 605 O O . GLU A 1 79 ? 2.930 -10.343 -4.113 1.00 85.19 79 GLU A O 1
ATOM 610 N N . GLY A 1 80 ? 1.962 -8.311 -4.027 1.00 84.75 80 GLY A N 1
ATOM 611 C CA . GLY A 1 80 ? 1.078 -8.627 -2.908 1.00 84.75 80 GLY A CA 1
ATOM 612 C C . GLY A 1 80 ? -0.295 -9.126 -3.349 1.00 84.75 80 GLY A C 1
ATOM 613 O O . GLY A 1 80 ? -0.718 -8.955 -4.493 1.00 84.75 80 GLY A O 1
ATOM 614 N N . GLU A 1 81 ? -1.015 -9.713 -2.403 1.00 80.44 81 GLU A N 1
ATOM 615 C CA . GLU A 1 81 ? -2.346 -10.279 -2.596 1.00 80.44 81 GLU A CA 1
ATOM 616 C C . GLU A 1 81 ? -3.459 -9.264 -2.305 1.00 80.44 81 GLU A C 1
ATOM 618 O O . GLU A 1 81 ? -3.321 -8.359 -1.476 1.00 80.44 81 GLU A O 1
ATOM 623 N N . GLY A 1 82 ? -4.608 -9.455 -2.959 1.00 81.69 82 GLY A N 1
ATOM 624 C CA . GLY A 1 82 ? -5.770 -8.582 -2.809 1.00 81.69 82 GLY A CA 1
ATOM 625 C C . GLY A 1 82 ? -5.579 -7.200 -3.441 1.00 81.69 82 GLY A C 1
ATOM 626 O O . GLY A 1 82 ? -4.640 -6.949 -4.192 1.00 81.69 82 GLY A O 1
ATOM 627 N N . TRP A 1 83 ? -6.524 -6.297 -3.175 1.00 79.94 83 TRP A N 1
ATOM 628 C CA . TRP A 1 83 ? -6.529 -4.940 -3.742 1.00 79.94 83 TRP A CA 1
ATOM 629 C C . TRP A 1 83 ? -6.334 -3.843 -2.698 1.00 79.94 83 TRP A C 1
ATOM 631 O O . TRP A 1 83 ? -5.943 -2.732 -3.052 1.00 79.94 83 TRP A O 1
ATOM 641 N N . ALA A 1 84 ? -6.627 -4.136 -1.434 1.00 82.31 84 ALA A N 1
ATOM 642 C CA . ALA A 1 84 ? -6.643 -3.141 -0.381 1.00 82.31 84 ALA A CA 1
ATOM 643 C C . ALA A 1 84 ? -5.228 -2.860 0.152 1.00 82.31 84 ALA A C 1
ATOM 645 O O . ALA A 1 84 ? -4.375 -3.750 0.206 1.00 82.31 84 ALA A O 1
ATOM 646 N N . THR A 1 85 ? -5.001 -1.603 0.527 1.00 87.31 85 THR A N 1
ATOM 647 C CA . THR A 1 85 ? -3.737 -1.096 1.064 1.00 87.31 85 THR A CA 1
ATOM 648 C C . THR A 1 85 ? -3.980 -0.345 2.382 1.00 87.31 85 THR A C 1
ATOM 650 O O . THR A 1 85 ? -5.102 0.129 2.608 1.00 87.31 85 THR A O 1
ATOM 653 N N . PRO A 1 86 ? -2.959 -0.226 3.253 1.00 88.25 86 PRO A N 1
ATOM 654 C CA . PRO A 1 86 ? -3.064 0.498 4.519 1.00 88.25 86 PRO A CA 1
ATOM 655 C C . PRO A 1 86 ? -3.447 1.978 4.366 1.00 88.25 86 PRO A C 1
ATOM 657 O O . PRO A 1 86 ? -3.015 2.666 3.436 1.00 88.25 86 PRO A O 1
ATOM 660 N N . ARG A 1 87 ? -4.218 2.482 5.332 1.00 84.19 87 ARG A N 1
ATOM 661 C CA . ARG A 1 87 ? -4.633 3.884 5.494 1.00 84.19 87 ARG A CA 1
ATOM 662 C C . ARG A 1 87 ? -3.874 4.549 6.639 1.00 84.19 87 ARG A C 1
ATOM 664 O O . ARG A 1 87 ? -3.165 3.898 7.389 1.00 84.19 87 ARG A O 1
ATOM 671 N N . GLU A 1 88 ? -4.036 5.861 6.787 1.00 82.88 88 GLU A N 1
ATOM 672 C CA . GLU A 1 88 ? -3.251 6.662 7.742 1.00 82.88 88 GLU A CA 1
ATOM 673 C C . GLU A 1 88 ? -3.437 6.249 9.201 1.00 82.88 88 GLU A C 1
ATOM 675 O O . GLU A 1 88 ? -2.479 6.265 9.962 1.00 82.88 88 GLU A O 1
ATOM 680 N N . ALA A 1 89 ? -4.647 5.849 9.583 1.00 77.56 89 ALA A N 1
ATOM 681 C CA . ALA A 1 89 ? -4.927 5.410 10.942 1.00 77.56 89 ALA A CA 1
ATOM 682 C C . ALA A 1 89 ? -4.502 3.955 11.210 1.00 77.56 89 ALA A C 1
ATOM 684 O O . ALA A 1 89 ? -4.448 3.562 12.372 1.00 77.56 89 ALA A O 1
ATOM 685 N N . ASP A 1 90 ? -4.194 3.164 10.178 1.00 82.50 90 ASP A N 1
ATOM 686 C CA . ASP A 1 90 ? -3.922 1.738 10.344 1.00 82.50 90 ASP A CA 1
ATOM 687 C C . ASP A 1 90 ? -2.577 1.493 11.046 1.00 82.50 90 ASP A C 1
ATOM 689 O O . ASP A 1 90 ? -1.595 2.212 10.846 1.00 82.50 90 ASP A O 1
ATOM 693 N N . GLU A 1 91 ? -2.530 0.438 11.859 1.00 83.94 91 GLU A N 1
ATOM 694 C CA . GLU A 1 91 ? -1.283 -0.131 12.375 1.00 83.94 91 GLU A CA 1
ATOM 695 C C . GLU A 1 91 ? -0.772 -1.191 11.392 1.00 83.94 91 GLU A C 1
ATOM 697 O O . GLU A 1 91 ? -1.505 -2.120 11.029 1.00 83.94 91 GLU A O 1
ATOM 702 N N . VAL A 1 92 ? 0.486 -1.058 10.971 1.00 86.12 92 VAL A N 1
ATOM 703 C CA . VAL A 1 92 ? 1.161 -1.987 10.056 1.00 86.12 92 VAL A CA 1
ATOM 704 C C . VAL A 1 92 ? 2.332 -2.669 10.749 1.00 86.12 92 VAL A C 1
ATOM 706 O O . VAL A 1 92 ? 3.000 -2.060 11.578 1.00 86.12 92 VAL A O 1
ATOM 709 N N . LEU A 1 93 ? 2.598 -3.918 10.370 1.00 85.06 93 LEU A N 1
ATOM 710 C CA . LEU A 1 93 ? 3.762 -4.697 10.789 1.00 85.06 93 LEU A CA 1
ATOM 711 C C . LEU A 1 93 ? 4.685 -4.895 9.585 1.00 85.06 93 LEU A C 1
ATOM 713 O O . LEU A 1 93 ? 4.262 -5.446 8.565 1.00 85.06 93 LEU A O 1
ATOM 717 N N . VAL A 1 94 ? 5.940 -4.457 9.687 1.00 87.19 94 VAL A N 1
ATOM 718 C CA . VAL A 1 94 ? 6.914 -4.588 8.591 1.00 87.19 94 VAL A CA 1
ATOM 719 C C . VAL A 1 94 ? 8.234 -5.179 9.064 1.00 87.19 94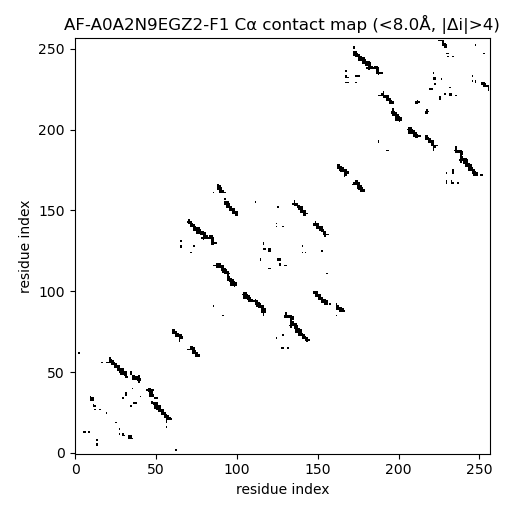 VAL A C 1
ATOM 721 O O . VAL A 1 94 ? 8.754 -4.775 10.101 1.00 87.19 94 VAL A O 1
ATOM 724 N N . ASN A 1 95 ? 8.818 -6.063 8.254 1.00 86.31 95 ASN A N 1
ATOM 725 C CA . ASN A 1 95 ? 10.248 -6.340 8.311 1.00 86.31 95 ASN A CA 1
ATOM 726 C C . ASN A 1 95 ? 10.946 -5.416 7.322 1.00 86.31 95 ASN A C 1
ATOM 728 O O . ASN A 1 95 ? 10.398 -5.021 6.285 1.00 86.31 95 ASN A O 1
ATOM 732 N N . TYR A 1 96 ? 12.177 -5.057 7.636 1.00 87.31 96 TYR A N 1
ATOM 733 C CA . TYR A 1 96 ? 12.945 -4.210 6.748 1.00 87.31 96 TYR A CA 1
ATOM 734 C C . TYR A 1 96 ? 14.431 -4.418 6.936 1.00 87.31 96 TYR A C 1
ATOM 736 O O . TYR A 1 96 ? 14.903 -4.874 7.976 1.00 87.31 96 TYR A O 1
ATOM 744 N N . GLU A 1 97 ? 15.159 -4.004 5.915 1.00 87.31 97 GLU A N 1
ATOM 745 C CA . GLU A 1 97 ? 16.597 -3.871 5.923 1.00 87.31 97 GLU A CA 1
ATOM 746 C C . GLU A 1 97 ? 16.951 -2.549 5.239 1.00 87.31 97 GLU A C 1
ATOM 748 O O . GLU A 1 97 ? 16.699 -2.353 4.054 1.00 87.31 97 GLU A O 1
ATOM 753 N N . ALA A 1 98 ? 17.493 -1.607 5.999 1.00 87.19 98 ALA A N 1
ATOM 754 C CA . ALA A 1 98 ? 17.889 -0.289 5.528 1.00 87.19 98 ALA A CA 1
ATOM 755 C C . ALA A 1 98 ? 19.407 -0.227 5.376 1.00 87.19 98 ALA A C 1
ATOM 757 O O . ALA A 1 98 ? 20.144 -0.485 6.329 1.00 87.19 98 ALA A O 1
ATOM 758 N N . ARG A 1 99 ? 19.872 0.139 4.184 1.00 84.81 99 ARG A N 1
ATOM 759 C CA . ARG A 1 99 ? 21.285 0.241 3.815 1.00 84.81 99 ARG A CA 1
ATOM 760 C C . ARG A 1 99 ? 21.591 1.584 3.159 1.00 84.81 99 ARG A C 1
ATOM 762 O O . ARG A 1 99 ? 20.716 2.211 2.571 1.00 84.81 99 ARG A O 1
ATOM 769 N N . LEU A 1 100 ? 22.840 2.020 3.228 1.00 78.56 100 LEU A N 1
ATOM 770 C CA . LEU A 1 100 ? 23.350 3.114 2.398 1.00 78.56 100 LEU A CA 1
ATOM 771 C C . LEU A 1 100 ? 23.701 2.613 0.985 1.00 78.56 100 LEU A C 1
ATOM 773 O O . LEU A 1 100 ? 23.743 1.408 0.730 1.00 78.56 100 LEU A O 1
ATOM 777 N N . GLU A 1 101 ? 23.949 3.541 0.056 1.00 74.56 101 GLU A N 1
ATOM 778 C CA . GLU A 1 101 ? 24.367 3.230 -1.325 1.00 74.56 101 GLU A CA 1
ATOM 779 C C . GLU A 1 101 ? 25.632 2.355 -1.410 1.00 74.56 101 GLU A C 1
ATOM 781 O O . GLU A 1 101 ? 25.755 1.550 -2.330 1.00 74.56 101 GLU A O 1
ATOM 786 N N . ASP A 1 102 ? 26.544 2.472 -0.445 1.00 77.44 102 ASP A N 1
ATOM 787 C CA . ASP A 1 102 ? 27.759 1.653 -0.324 1.00 77.44 102 ASP A CA 1
ATOM 788 C C . ASP A 1 102 ? 27.507 0.267 0.309 1.00 77.44 102 ASP A C 1
ATOM 790 O O . ASP A 1 102 ? 28.444 -0.452 0.654 1.00 77.44 102 ASP A O 1
ATOM 794 N N . ALA A 1 103 ? 26.233 -0.114 0.444 1.00 75.25 103 ALA A N 1
ATOM 795 C CA . ALA A 1 103 ? 25.734 -1.340 1.058 1.00 75.25 103 ALA A CA 1
ATOM 796 C C . ALA A 1 103 ? 25.928 -1.458 2.582 1.00 75.25 103 ALA A C 1
ATOM 798 O O . ALA A 1 103 ? 25.567 -2.498 3.154 1.00 75.25 103 ALA A O 1
ATOM 799 N N . MET A 1 104 ? 26.404 -0.408 3.263 1.00 81.50 104 MET A N 1
ATOM 800 C CA . MET A 1 104 ? 26.490 -0.389 4.723 1.00 81.50 104 MET A CA 1
ATOM 801 C C . MET A 1 104 ? 25.096 -0.542 5.343 1.00 81.50 104 MET A C 1
ATOM 803 O O . MET A 1 104 ? 24.187 0.236 5.056 1.00 81.50 104 MET A O 1
ATOM 807 N N . LEU A 1 105 ? 24.924 -1.546 6.206 1.00 83.31 105 LEU A N 1
ATOM 808 C CA . LEU A 1 105 ? 23.678 -1.763 6.938 1.00 83.31 105 LEU A CA 1
ATOM 809 C C . LEU A 1 105 ? 23.492 -0.676 8.000 1.00 83.31 105 LEU A C 1
ATOM 811 O O . LEU A 1 105 ? 24.325 -0.527 8.889 1.00 83.31 105 LEU A O 1
ATOM 815 N N . VAL A 1 106 ? 22.382 0.052 7.913 1.00 86.75 106 VAL A N 1
ATOM 816 C CA . VAL A 1 106 ? 21.997 1.104 8.863 1.00 86.75 106 VAL A CA 1
ATOM 817 C C . VAL A 1 106 ? 21.078 0.540 9.938 1.00 86.75 106 VAL A C 1
ATOM 819 O O . VAL A 1 106 ? 21.232 0.845 11.116 1.00 86.75 106 VAL A O 1
ATOM 822 N N . SER A 1 107 ? 20.092 -0.265 9.541 1.00 86.19 107 SER A N 1
ATOM 823 C CA . SER A 1 107 ? 19.096 -0.812 10.460 1.00 86.19 107 SER A CA 1
ATOM 824 C C . SER A 1 107 ? 18.382 -2.008 9.833 1.00 86.19 107 SER A C 1
ATOM 826 O O . SER A 1 107 ? 18.248 -2.077 8.613 1.00 86.19 107 SER A O 1
ATOM 828 N N . LYS A 1 108 ? 17.921 -2.953 10.652 1.00 87.75 108 LYS A N 1
ATOM 829 C CA . LYS A 1 108 ? 17.191 -4.143 10.207 1.00 87.75 108 LYS A CA 1
ATOM 830 C C . LYS A 1 108 ? 16.197 -4.577 11.279 1.00 87.75 108 LYS A C 1
ATOM 832 O O . LYS A 1 108 ? 16.495 -4.441 12.463 1.00 87.75 108 LYS A O 1
ATOM 837 N N . SER A 1 109 ? 15.073 -5.151 10.865 1.00 86.69 109 SER A N 1
ATOM 838 C CA . SER A 1 109 ? 14.189 -5.914 11.745 1.00 86.69 109 SER A CA 1
ATOM 839 C C . SER A 1 109 ? 13.729 -7.202 11.064 1.00 86.69 109 SER A C 1
ATOM 841 O O . SER A 1 109 ? 13.093 -7.147 10.011 1.00 86.69 109 SER A O 1
ATOM 843 N N . ASP A 1 110 ? 14.060 -8.344 11.674 1.00 78.25 110 ASP A N 1
ATOM 844 C CA . ASP A 1 110 ? 13.637 -9.685 11.240 1.00 78.25 110 ASP A CA 1
ATOM 845 C C . ASP A 1 110 ? 12.360 -10.163 11.951 1.00 78.25 110 ASP A C 1
ATOM 847 O O . ASP A 1 110 ? 11.586 -10.928 11.376 1.00 78.25 110 ASP A O 1
ATOM 851 N N . GLU A 1 111 ? 12.125 -9.699 13.181 1.00 81.50 111 GLU A N 1
ATOM 852 C CA . GLU A 1 111 ? 10.929 -10.021 13.978 1.00 81.50 111 GLU A CA 1
ATOM 853 C C . GLU A 1 111 ? 9.732 -9.118 13.639 1.00 81.50 111 GLU A C 1
ATOM 855 O O . GLU A 1 111 ? 8.589 -9.435 13.967 1.00 81.50 111 GLU A O 1
ATOM 860 N N . GLY A 1 112 ? 9.998 -8.011 12.945 1.00 82.75 112 GLY A N 1
ATOM 861 C CA . GLY A 1 112 ? 9.011 -7.038 12.509 1.00 82.75 112 GLY A CA 1
ATOM 862 C C . GLY A 1 112 ? 8.805 -5.895 13.490 1.00 82.75 112 GLY A C 1
ATOM 863 O O . GLY A 1 112 ? 9.045 -6.001 14.689 1.00 82.75 112 GLY A O 1
ATOM 864 N N . VAL A 1 113 ? 8.401 -4.748 12.952 1.00 86.56 113 VAL A N 1
ATOM 865 C CA . VAL A 1 113 ? 8.078 -3.541 13.718 1.00 86.56 113 VAL A CA 1
ATOM 866 C C . VAL A 1 113 ? 6.631 -3.159 13.446 1.00 86.56 113 VAL A C 1
ATOM 868 O O . VAL A 1 113 ? 6.266 -2.937 12.289 1.00 86.56 113 VAL A O 1
ATOM 871 N N . GLU A 1 114 ? 5.824 -3.075 14.507 1.00 87.31 114 GLU A N 1
ATOM 872 C CA . GLU A 1 114 ? 4.489 -2.476 14.452 1.00 87.31 114 GLU A CA 1
ATOM 873 C C . GLU A 1 114 ? 4.590 -0.949 14.573 1.00 87.31 114 GLU A C 1
ATOM 875 O O . GLU A 1 114 ? 5.231 -0.435 15.491 1.00 87.31 114 GLU A O 1
ATOM 880 N N . PHE A 1 115 ? 3.942 -0.214 13.672 1.00 86.38 115 PHE A N 1
ATOM 881 C CA . PHE A 1 115 ? 3.799 1.237 13.793 1.00 86.38 115 PHE A CA 1
ATOM 882 C C . PHE A 1 115 ? 2.497 1.731 13.154 1.00 86.38 115 PHE A C 1
ATOM 884 O O . PHE A 1 115 ? 1.951 1.108 12.240 1.00 86.38 115 PHE A O 1
ATOM 891 N N . ASN A 1 116 ? 1.993 2.868 13.635 1.00 86.31 116 ASN A N 1
ATOM 892 C CA . ASN A 1 116 ? 0.871 3.560 13.012 1.00 86.31 116 ASN A CA 1
ATOM 893 C C . ASN A 1 116 ? 1.338 4.281 11.738 1.00 86.31 116 ASN A C 1
ATOM 895 O O . ASN A 1 116 ? 2.333 5.006 11.765 1.00 86.31 116 ASN A O 1
ATOM 899 N N . VAL A 1 117 ? 0.617 4.125 10.625 1.00 85.12 117 VAL A N 1
ATOM 900 C CA . VAL A 1 117 ? 1.022 4.704 9.330 1.00 85.12 117 VAL A CA 1
ATOM 901 C C . VAL A 1 117 ? 1.179 6.229 9.393 1.00 85.12 117 VAL A C 1
ATOM 903 O O . VAL A 1 117 ? 2.089 6.756 8.750 1.00 85.12 117 VAL A O 1
ATOM 906 N N . SER A 1 118 ? 0.338 6.937 10.159 1.00 86.69 118 SER A N 1
ATOM 907 C CA . SER A 1 118 ? 0.412 8.399 10.304 1.00 86.69 118 SER A CA 1
ATOM 908 C C . SER A 1 118 ? 1.603 8.874 11.134 1.00 86.69 118 SER A C 1
ATOM 910 O O . SER A 1 118 ? 2.158 9.930 10.835 1.00 86.69 118 SER A O 1
ATOM 912 N N . ASP A 1 119 ? 2.035 8.081 12.114 1.00 87.81 119 ASP A N 1
ATOM 913 C CA . ASP A 1 119 ? 3.210 8.398 12.933 1.00 87.81 119 ASP A CA 1
ATOM 914 C C . ASP A 1 119 ? 4.509 8.119 12.158 1.00 87.81 119 ASP A C 1
ATOM 916 O O . ASP A 1 119 ? 5.514 8.816 12.311 1.00 87.81 119 ASP A O 1
ATOM 920 N N . GLY A 1 120 ? 4.467 7.127 11.263 1.00 86.19 120 GLY A N 1
ATOM 921 C CA . GLY A 1 120 ? 5.604 6.697 10.464 1.00 86.19 120 GLY A CA 1
ATOM 922 C C . GLY A 1 120 ? 6.674 5.971 11.278 1.00 86.19 120 GLY A C 1
ATOM 923 O O . GLY A 1 120 ? 6.561 5.762 12.483 1.00 86.19 120 GLY A O 1
ATOM 924 N N . TYR A 1 121 ? 7.723 5.527 10.589 1.00 85.94 121 TYR A N 1
ATOM 925 C CA . TYR A 1 121 ? 8.825 4.795 11.205 1.00 85.94 121 TYR A CA 1
ATOM 926 C C . TYR A 1 121 ? 10.089 4.914 10.356 1.00 85.94 121 TYR A C 1
ATOM 928 O O . TYR A 1 121 ? 9.993 4.898 9.130 1.00 85.94 121 TYR A O 1
ATOM 936 N N . LEU A 1 122 ? 11.261 4.991 11.000 1.00 84.25 122 LEU A N 1
ATOM 937 C CA . LEU A 1 122 ? 12.603 5.105 10.403 1.00 84.25 122 LEU A CA 1
ATOM 938 C C . LEU A 1 122 ? 12.829 6.367 9.550 1.00 84.25 122 LEU A C 1
ATOM 940 O O . LEU A 1 122 ? 13.692 7.183 9.862 1.00 84.25 122 LEU A O 1
ATOM 944 N N . CYS A 1 123 ? 12.076 6.531 8.467 1.00 86.19 123 CYS A N 1
ATOM 945 C CA . CYS A 1 123 ? 12.095 7.706 7.610 1.00 86.19 123 CYS A CA 1
ATOM 946 C C . CYS A 1 123 ? 10.739 7.878 6.896 1.00 86.19 123 CYS A C 1
ATOM 948 O O . CYS A 1 123 ? 9.981 6.913 6.758 1.00 86.19 123 CYS A O 1
ATOM 950 N N . PRO A 1 124 ? 10.433 9.076 6.359 1.00 88.25 124 PRO A N 1
ATOM 951 C CA . PRO A 1 124 ? 9.167 9.333 5.663 1.00 88.25 124 PRO A CA 1
ATOM 952 C C . PRO A 1 124 ? 8.894 8.402 4.473 1.00 88.25 124 PRO A C 1
ATOM 954 O O . PRO A 1 124 ? 7.756 8.285 4.023 1.00 88.25 124 PRO A O 1
ATOM 957 N N . ALA A 1 125 ? 9.929 7.749 3.934 1.00 87.62 125 ALA A N 1
ATOM 958 C CA . ALA A 1 125 ? 9.762 6.835 2.817 1.00 87.62 125 ALA A CA 1
ATOM 959 C C . ALA A 1 125 ? 9.034 5.546 3.196 1.00 87.62 125 ALA A C 1
ATOM 961 O O . ALA A 1 125 ? 8.296 5.016 2.368 1.00 87.62 125 ALA A O 1
ATOM 962 N N . VAL A 1 126 ? 9.184 5.072 4.436 1.00 88.56 126 VAL A N 1
ATOM 963 C CA . VAL A 1 126 ? 8.545 3.829 4.881 1.00 88.56 126 VAL A CA 1
ATOM 964 C C . VAL A 1 126 ? 7.029 3.997 4.927 1.00 88.56 126 VAL A C 1
ATOM 966 O O . VAL A 1 126 ? 6.320 3.221 4.293 1.00 88.56 126 VAL A O 1
ATOM 969 N N . SER A 1 127 ? 6.521 5.046 5.584 1.00 89.50 127 SER A N 1
ATOM 970 C CA . SER A 1 127 ? 5.075 5.311 5.668 1.00 89.50 127 SER A CA 1
ATOM 971 C C . SER A 1 127 ? 4.449 5.586 4.295 1.00 89.50 127 SER A C 1
ATOM 973 O O . SER A 1 127 ? 3.372 5.072 3.986 1.00 89.50 127 SER A O 1
ATOM 975 N N . LYS A 1 128 ? 5.144 6.330 3.423 1.00 91.38 128 LYS A N 1
ATOM 976 C CA . LYS A 1 128 ? 4.704 6.546 2.034 1.00 91.38 128 LYS A CA 1
ATOM 977 C C . LYS A 1 128 ? 4.650 5.242 1.239 1.00 91.38 128 LYS A C 1
ATOM 979 O O . LYS A 1 128 ? 3.684 5.011 0.515 1.00 91.38 128 LYS A O 1
ATOM 984 N N . ALA A 1 129 ? 5.656 4.382 1.384 1.00 91.38 129 ALA A N 1
ATOM 985 C CA . ALA A 1 129 ? 5.710 3.115 0.672 1.00 91.38 129 ALA A CA 1
ATOM 986 C C . ALA A 1 129 ? 4.603 2.161 1.120 1.00 91.38 129 ALA A C 1
ATOM 988 O O . ALA A 1 129 ? 3.870 1.677 0.258 1.00 91.38 129 ALA A O 1
ATOM 989 N N . VAL A 1 130 ? 4.421 1.939 2.426 1.00 91.69 130 VAL A N 1
ATOM 990 C CA . VAL A 1 130 ? 3.435 0.965 2.931 1.00 91.69 130 VAL A CA 1
ATOM 991 C C . VAL A 1 130 ? 2.002 1.298 2.511 1.00 91.69 130 VAL A C 1
ATOM 993 O O . VAL A 1 130 ? 1.257 0.380 2.192 1.00 91.69 130 VAL A O 1
ATOM 996 N N . LYS A 1 131 ? 1.633 2.583 2.369 1.00 91.31 131 LYS A N 1
ATOM 997 C CA . LYS A 1 131 ? 0.316 3.010 1.834 1.00 91.31 131 LYS A CA 1
ATOM 998 C C . LYS A 1 131 ? 0.042 2.523 0.405 1.00 91.31 131 LYS A C 1
ATOM 1000 O O . LYS A 1 131 ? -1.109 2.452 -0.022 1.00 91.31 131 LYS A O 1
ATOM 1005 N N . THR A 1 132 ? 1.093 2.196 -0.345 1.00 90.88 132 THR A N 1
ATOM 1006 C CA . THR A 1 132 ? 1.013 1.677 -1.720 1.00 90.88 132 THR A CA 1
ATOM 1007 C C . THR A 1 132 ? 1.217 0.165 -1.799 1.00 90.88 132 THR A C 1
ATOM 1009 O O . THR A 1 132 ? 1.214 -0.379 -2.902 1.00 90.88 132 THR A O 1
ATOM 1012 N N . MET A 1 133 ? 1.482 -0.499 -0.669 1.00 90.69 133 MET A N 1
ATOM 1013 C CA . MET A 1 133 ? 1.798 -1.924 -0.614 1.00 90.69 133 MET A CA 1
ATOM 1014 C C . MET A 1 133 ? 0.554 -2.749 -0.317 1.00 90.69 133 MET A C 1
ATOM 1016 O O . MET A 1 133 ? -0.273 -2.390 0.522 1.00 90.69 133 MET A O 1
ATOM 1020 N N . ARG A 1 134 ? 0.446 -3.881 -1.006 1.00 88.25 134 ARG A N 1
ATOM 1021 C CA . ARG A 1 134 ? -0.551 -4.916 -0.734 1.00 88.25 134 ARG A CA 1
ATOM 1022 C C . ARG A 1 134 ? -0.014 -5.940 0.257 1.00 88.25 134 ARG A C 1
ATOM 1024 O O . ARG A 1 134 ? 1.183 -6.012 0.540 1.00 88.25 134 ARG A O 1
ATOM 1031 N N . ARG A 1 135 ? -0.913 -6.772 0.779 1.00 83.00 135 ARG A N 1
ATOM 1032 C CA . ARG A 1 135 ? -0.562 -7.827 1.733 1.00 83.00 135 ARG A CA 1
ATOM 1033 C C . ARG A 1 135 ? 0.505 -8.757 1.139 1.00 83.00 135 ARG A C 1
ATOM 1035 O O . ARG A 1 135 ? 0.316 -9.290 0.053 1.00 83.00 135 ARG A O 1
ATOM 1042 N N . GLY A 1 136 ? 1.613 -8.953 1.855 1.00 83.25 136 GLY A N 1
ATOM 1043 C CA . GLY A 1 136 ? 2.713 -9.835 1.435 1.00 83.25 136 GLY A CA 1
ATOM 1044 C C . GLY A 1 136 ? 3.597 -9.304 0.295 1.00 83.25 136 GLY A C 1
ATOM 1045 O O . GLY A 1 136 ? 4.495 -10.023 -0.149 1.00 83.25 136 GLY A O 1
ATOM 1046 N N . GLU A 1 137 ? 3.370 -8.071 -0.174 1.00 88.94 137 GLU A N 1
ATOM 1047 C CA . GLU A 1 137 ? 4.152 -7.447 -1.246 1.00 88.94 137 GLU A CA 1
ATOM 1048 C C . GLU A 1 137 ? 5.579 -7.136 -0.791 1.00 88.94 137 GLU A C 1
ATOM 1050 O O . GLU A 1 137 ? 5.748 -6.381 0.147 1.00 88.94 137 GLU A O 1
ATOM 1055 N N . LYS A 1 138 ? 6.628 -7.607 -1.465 1.00 88.31 138 LYS A N 1
ATOM 1056 C CA . LYS A 1 138 ? 8.013 -7.212 -1.139 1.00 88.31 138 LYS A CA 1
ATOM 1057 C C . LYS A 1 138 ? 8.470 -6.103 -2.070 1.00 88.31 138 LYS A C 1
ATOM 1059 O O . LYS A 1 138 ? 8.193 -6.167 -3.269 1.00 88.31 138 LYS A O 1
ATOM 1064 N N . ALA A 1 139 ? 9.183 -5.110 -1.543 1.00 88.06 139 ALA A N 1
ATOM 1065 C CA . ALA A 1 139 ? 9.660 -3.999 -2.353 1.00 88.06 139 ALA A CA 1
ATOM 1066 C C . ALA A 1 139 ? 11.020 -3.453 -1.903 1.00 88.06 139 ALA A C 1
ATOM 1068 O O . ALA A 1 139 ? 11.311 -3.324 -0.720 1.00 88.06 139 ALA A O 1
ATOM 1069 N N . GLU A 1 140 ? 11.836 -3.070 -2.876 1.00 88.81 140 GLU A N 1
ATOM 1070 C CA . GLU A 1 140 ? 13.052 -2.284 -2.684 1.00 88.81 140 GLU A CA 1
ATOM 1071 C C . GLU A 1 140 ? 12.723 -0.804 -2.894 1.00 88.81 140 GLU A C 1
ATOM 1073 O O . GLU A 1 140 ? 12.132 -0.433 -3.908 1.00 88.81 140 GLU A O 1
ATOM 1078 N N . LEU A 1 141 ? 13.102 0.050 -1.950 1.00 87.56 141 LEU A N 1
ATOM 1079 C CA . LEU A 1 141 ? 12.964 1.498 -2.040 1.00 87.56 141 LEU A CA 1
ATOM 1080 C C . LEU A 1 141 ? 14.330 2.130 -2.294 1.00 87.56 141 LEU A C 1
ATOM 1082 O O . LEU A 1 141 ? 15.244 1.992 -1.482 1.00 87.56 141 LEU A O 1
ATOM 1086 N N . ALA A 1 142 ? 14.445 2.887 -3.378 1.00 84.94 142 ALA A N 1
ATOM 1087 C CA . ALA A 1 142 ? 15.510 3.865 -3.544 1.00 84.94 142 ALA A CA 1
ATOM 1088 C C . ALA A 1 142 ? 14.986 5.226 -3.074 1.00 84.94 142 ALA A C 1
ATOM 1090 O O . ALA A 1 142 ? 14.047 5.774 -3.656 1.00 84.94 142 ALA A O 1
ATOM 1091 N N . VAL A 1 143 ? 15.577 5.748 -2.000 1.00 84.25 143 VAL A N 1
ATOM 1092 C CA . VAL A 1 143 ? 15.134 6.967 -1.322 1.00 84.25 143 VAL A CA 1
ATOM 1093 C C . VAL A 1 143 ? 16.147 8.074 -1.605 1.00 84.25 143 VAL A C 1
ATOM 1095 O O . VAL A 1 143 ? 17.253 8.082 -1.069 1.00 84.25 143 VAL A O 1
ATOM 1098 N N . LYS A 1 144 ? 15.759 9.018 -2.461 1.00 76.12 144 LYS A N 1
ATOM 1099 C CA . LYS A 1 144 ? 16.538 10.199 -2.847 1.00 76.12 144 LYS A CA 1
ATOM 1100 C C . LYS A 1 144 ? 16.118 11.406 -2.006 1.00 76.12 144 LYS A C 1
ATOM 1102 O O . LYS A 1 144 ? 15.606 12.391 -2.524 1.00 76.12 144 LYS A O 1
ATOM 1107 N N . PHE A 1 145 ? 16.310 11.322 -0.694 1.00 61.75 145 PHE A N 1
ATOM 1108 C CA . PHE A 1 145 ? 16.407 12.536 0.127 1.00 61.75 145 PHE A CA 1
ATOM 1109 C C . PHE A 1 145 ? 17.886 12.953 0.199 1.00 61.75 145 PHE A C 1
ATOM 1111 O O . PHE A 1 145 ? 18.730 12.313 -0.422 1.00 61.75 145 PHE A O 1
ATOM 1118 N N . SER A 1 146 ? 18.234 14.016 0.927 1.00 55.12 146 SER A N 1
ATOM 1119 C CA . SER A 1 146 ? 19.620 14.508 1.098 1.00 55.12 146 SER A CA 1
ATOM 1120 C C . SER A 1 146 ? 20.653 13.444 1.524 1.00 55.12 146 SER A C 1
ATOM 1122 O O . SER A 1 146 ? 21.854 13.706 1.497 1.00 55.12 146 SER A O 1
ATOM 1124 N N . CYS A 1 147 ? 20.202 12.239 1.878 1.00 52.44 147 CYS A N 1
ATOM 1125 C CA . CYS A 1 147 ? 21.003 11.047 2.086 1.00 52.44 147 CYS A CA 1
ATOM 1126 C C . CYS A 1 147 ? 20.568 9.951 1.098 1.00 52.44 147 CYS A C 1
ATOM 1128 O O . CYS A 1 147 ? 19.386 9.619 0.996 1.00 52.44 147 CYS A O 1
ATOM 1130 N N . LYS A 1 148 ? 21.543 9.370 0.399 1.00 63.53 148 LYS A N 1
ATOM 1131 C CA . LYS A 1 148 ? 21.379 8.265 -0.548 1.00 63.53 148 LYS A CA 1
ATOM 1132 C C . LYS A 1 148 ? 21.127 6.944 0.194 1.00 63.53 148 LYS A C 1
ATOM 1134 O O . LYS A 1 148 ? 22.058 6.186 0.469 1.00 63.53 148 LYS A O 1
ATOM 1139 N N . LEU A 1 149 ? 19.874 6.713 0.581 1.00 61.12 149 LEU A N 1
ATOM 1140 C CA . LEU A 1 149 ? 19.448 5.549 1.361 1.00 61.12 149 LEU A CA 1
ATOM 1141 C C . LEU A 1 149 ? 18.708 4.543 0.465 1.00 61.12 149 LEU A C 1
ATOM 1143 O O . LEU A 1 149 ? 17.836 4.912 -0.324 1.00 61.12 149 LEU A O 1
ATOM 1147 N N . VAL A 1 150 ? 19.021 3.260 0.623 1.00 67.75 150 VAL A N 1
ATOM 1148 C CA . VAL A 1 150 ? 18.324 2.137 -0.012 1.00 67.75 150 VAL A CA 1
ATOM 1149 C C . VAL A 1 150 ? 17.655 1.309 1.079 1.00 67.75 150 VAL A C 1
ATOM 1151 O O . VAL A 1 150 ? 18.319 0.753 1.948 1.00 67.75 150 VAL A O 1
ATOM 1154 N N . VAL A 1 151 ? 16.328 1.217 1.059 1.00 69.75 151 VAL A N 1
ATOM 1155 C CA . VAL A 1 151 ? 15.564 0.469 2.067 1.00 69.75 151 VAL A CA 1
ATOM 1156 C C . VAL A 1 151 ? 14.851 -0.692 1.398 1.00 69.75 151 VAL A C 1
ATOM 1158 O O . VAL A 1 151 ? 13.942 -0.489 0.602 1.00 69.75 151 VAL A O 1
ATOM 1161 N N . LEU A 1 152 ? 15.225 -1.920 1.734 1.00 69.25 152 LEU A N 1
ATOM 1162 C CA . LEU A 1 152 ? 14.453 -3.104 1.388 1.00 69.25 152 LEU A CA 1
ATOM 1163 C C . LEU A 1 152 ? 13.333 -3.269 2.420 1.00 69.25 152 LEU A C 1
ATOM 1165 O O . LEU A 1 152 ? 13.591 -3.528 3.594 1.00 69.25 152 LEU A O 1
ATOM 1169 N N . LEU A 1 153 ? 12.085 -3.124 1.982 1.00 59.50 153 LEU A N 1
ATOM 1170 C CA . LEU A 1 153 ? 10.905 -3.403 2.793 1.00 59.50 153 LEU A CA 1
ATOM 1171 C C . LEU A 1 153 ? 10.342 -4.779 2.445 1.00 59.50 153 LEU A C 1
ATOM 1173 O O . LEU A 1 153 ? 10.012 -5.086 1.296 1.00 59.50 153 LEU A O 1
ATOM 1177 N N . VAL A 1 154 ? 10.184 -5.601 3.473 1.00 55.50 154 VAL A N 1
ATOM 1178 C CA . VAL A 1 154 ? 9.560 -6.916 3.392 1.00 55.50 154 VAL A CA 1
ATOM 1179 C C . VAL A 1 154 ? 8.438 -6.930 4.428 1.00 55.50 154 VAL A C 1
ATOM 1181 O O . VAL A 1 154 ? 8.699 -7.182 5.595 1.00 55.50 154 VAL A O 1
ATOM 1184 N N . PRO A 1 155 ? 7.175 -6.654 4.081 1.00 56.09 155 PRO A N 1
ATOM 1185 C CA . PRO A 1 155 ? 6.090 -6.877 5.022 1.00 56.09 155 PRO A CA 1
ATOM 1186 C C . PRO A 1 155 ? 6.096 -8.355 5.416 1.00 56.09 155 PRO A C 1
ATOM 1188 O O . PRO A 1 155 ? 6.241 -9.245 4.570 1.00 56.09 155 PRO A O 1
ATOM 1191 N N . PHE A 1 156 ? 6.009 -8.603 6.718 1.00 43.66 156 PHE A N 1
ATOM 1192 C CA . PHE A 1 156 ? 6.065 -9.948 7.264 1.00 43.66 156 PHE A CA 1
ATOM 1193 C C . PHE A 1 156 ? 4.743 -10.681 7.015 1.00 43.66 156 PHE A C 1
ATOM 1195 O O . PHE A 1 156 ? 3.665 -10.088 7.090 1.00 43.66 156 PHE A O 1
ATOM 1202 N N . GLU A 1 157 ? 4.810 -11.987 6.748 1.00 42.31 157 GLU A N 1
ATOM 1203 C CA . GLU A 1 157 ? 3.637 -12.868 6.733 1.00 42.31 157 GLU A CA 1
ATOM 1204 C C . GLU A 1 157 ? 3.191 -13.209 8.169 1.00 42.31 157 GLU A C 1
ATOM 1206 O O . GLU A 1 157 ? 3.144 -14.371 8.560 1.00 42.31 157 GLU A O 1
ATOM 1211 N N . ALA A 1 158 ? 2.811 -12.198 8.958 1.00 31.75 158 ALA A N 1
ATOM 1212 C CA . ALA A 1 158 ? 2.027 -12.402 10.173 1.00 31.75 158 ALA A CA 1
ATOM 1213 C C . ALA A 1 158 ? 0.702 -11.640 10.078 1.00 31.75 158 ALA A C 1
ATOM 1215 O O . ALA A 1 158 ? 0.623 -10.439 10.305 1.00 31.75 158 ALA A O 1
ATOM 1216 N N . LEU A 1 159 ? -0.331 -12.435 9.776 1.00 30.80 159 LEU A N 1
ATOM 1217 C CA . LEU A 1 159 ? -1.764 -12.206 9.972 1.00 30.80 159 LEU A CA 1
ATOM 1218 C C . LEU A 1 159 ? -2.476 -11.264 8.990 1.00 30.80 159 LEU A C 1
ATOM 1220 O O . LEU A 1 159 ? -2.435 -10.053 9.103 1.00 30.80 159 LEU A O 1
ATOM 1224 N N . VAL A 1 160 ? -3.220 -11.887 8.068 1.00 39.28 160 VAL A N 1
ATOM 1225 C CA . VAL A 1 160 ? -4.654 -11.681 7.741 1.00 39.28 160 VAL A CA 1
ATOM 1226 C C . VAL A 1 160 ? -5.237 -10.260 7.562 1.00 39.28 160 VAL A C 1
ATOM 1228 O O . VAL A 1 160 ? -6.095 -10.102 6.701 1.00 39.28 160 VAL A O 1
ATOM 1231 N N . SER A 1 161 ? -4.822 -9.220 8.270 1.00 44.53 161 SER A N 1
ATOM 1232 C CA . SER A 1 161 ? -5.414 -7.883 8.208 1.00 44.53 161 SER A CA 1
ATOM 1233 C C . SER A 1 161 ? -4.506 -6.889 8.928 1.00 44.53 161 SER A C 1
ATOM 1235 O O . SER A 1 161 ? -4.127 -7.149 10.070 1.00 44.53 161 SER A O 1
ATOM 1237 N N . TRP A 1 162 ? -4.234 -5.716 8.344 1.00 55.72 162 TRP A N 1
ATOM 1238 C CA . TRP A 1 162 ? -3.933 -4.549 9.184 1.00 55.72 162 TRP A CA 1
ATOM 1239 C C . TRP A 1 162 ? -5.076 -4.395 10.190 1.00 55.72 162 TRP A C 1
ATOM 1241 O O . TRP A 1 162 ? -6.243 -4.656 9.865 1.00 55.72 162 TRP A O 1
ATOM 1251 N N . LYS A 1 163 ? -4.763 -3.987 11.420 1.00 67.81 163 LYS A N 1
ATOM 1252 C CA . LYS A 1 163 ? -5.817 -3.640 12.371 1.00 67.81 163 LYS A CA 1
ATOM 1253 C C . LYS A 1 163 ? -6.450 -2.361 11.831 1.00 67.81 163 LYS A C 1
ATOM 1255 O O . LYS A 1 163 ? -5.864 -1.295 11.969 1.00 67.81 163 LYS A O 1
ATOM 1260 N N . SER A 1 164 ? -7.590 -2.483 11.147 1.00 73.00 164 SER A N 1
ATOM 1261 C CA . SER A 1 164 ? -8.279 -1.325 10.572 1.00 73.00 164 SER A CA 1
ATOM 1262 C C . SER A 1 164 ? -8.719 -0.427 11.713 1.00 73.00 164 SER A C 1
ATOM 1264 O O . SER A 1 164 ? -9.621 -0.804 12.468 1.00 73.00 164 SER A O 1
ATOM 1266 N N . VAL A 1 165 ? -8.061 0.719 11.862 1.00 81.00 165 VAL A N 1
ATOM 1267 C CA . VAL A 1 165 ? -8.431 1.711 12.869 1.00 81.00 165 VAL A CA 1
ATOM 1268 C C . VAL A 1 165 ? -9.204 2.814 12.172 1.00 81.00 165 VAL A C 1
ATOM 1270 O O . VAL A 1 165 ? -8.760 3.398 11.189 1.00 81.00 165 VAL A O 1
ATOM 1273 N N . ILE A 1 166 ? -10.396 3.088 12.676 1.00 84.88 166 ILE A N 1
ATOM 1274 C CA . ILE A 1 166 ? -11.242 4.181 12.227 1.00 84.88 166 ILE A CA 1
ATOM 1275 C C . ILE A 1 166 ? -11.192 5.244 13.315 1.00 84.88 166 ILE A C 1
ATOM 1277 O O . ILE A 1 166 ? -11.555 4.974 14.461 1.00 84.88 166 ILE A O 1
ATOM 1281 N N . ASP A 1 167 ? -10.742 6.441 12.947 1.00 86.38 167 ASP A N 1
ATOM 1282 C CA . ASP A 1 167 ? -10.967 7.639 13.746 1.00 86.38 167 ASP A CA 1
ATOM 1283 C C . ASP A 1 167 ? -12.428 8.055 13.572 1.00 86.38 167 ASP A C 1
ATOM 1285 O O . ASP A 1 167 ? -12.827 8.567 12.527 1.00 86.38 167 ASP A O 1
ATOM 1289 N N . VAL A 1 168 ? -13.241 7.721 14.570 1.00 89.06 168 VAL A N 1
ATOM 1290 C CA . VAL A 1 168 ? -14.698 7.881 14.527 1.00 89.06 168 VAL A CA 1
ATOM 1291 C C . VAL A 1 168 ? -15.080 9.357 14.617 1.00 89.06 168 VAL A C 1
ATOM 1293 O O . VAL A 1 168 ? -16.067 9.772 14.018 1.00 89.06 168 VAL A O 1
ATOM 1296 N N . THR A 1 169 ? -14.304 10.150 15.356 1.00 85.25 169 THR A N 1
ATOM 1297 C CA . THR A 1 169 ? -14.582 11.570 15.608 1.00 85.25 169 THR A CA 1
ATOM 1298 C C . THR A 1 169 ? -13.758 12.512 14.732 1.00 85.25 169 THR A C 1
ATOM 1300 O O . THR A 1 169 ? -14.077 13.694 14.654 1.00 85.25 169 THR A O 1
ATOM 1303 N N . GLY A 1 170 ? -12.713 12.014 14.065 1.00 84.69 170 GLY A N 1
ATOM 1304 C CA . GLY A 1 170 ? -11.802 12.805 13.229 1.00 84.69 170 GLY A CA 1
ATOM 1305 C C . GLY A 1 170 ? -10.758 13.607 14.019 1.00 84.69 170 GLY A C 1
ATOM 1306 O O . GLY A 1 170 ? -9.918 14.278 13.424 1.00 84.69 170 GLY A O 1
ATOM 1307 N N . ASP A 1 171 ? -10.807 13.548 15.352 1.00 85.69 171 ASP A N 1
ATOM 1308 C CA . ASP A 1 171 ? -9.878 14.203 16.279 1.00 85.69 171 ASP A CA 1
ATOM 1309 C C . ASP A 1 171 ? -9.057 13.195 17.107 1.00 85.69 171 ASP A C 1
ATOM 1311 O O . ASP A 1 171 ? -8.444 13.556 18.115 1.00 85.69 171 ASP A O 1
ATOM 1315 N N . LYS A 1 172 ? -9.055 11.922 16.693 1.00 84.38 172 LYS A N 1
ATOM 1316 C CA . LYS A 1 172 ? -8.402 10.778 17.342 1.00 84.38 172 LYS A CA 1
ATOM 1317 C C . LYS A 1 172 ? -8.880 10.476 18.770 1.00 84.38 172 LYS A C 1
ATOM 1319 O O . LYS A 1 172 ? -8.264 9.650 19.448 1.00 84.38 172 LYS A O 1
ATOM 1324 N N . LYS A 1 173 ? -9.966 11.091 19.262 1.00 88.31 173 LYS A N 1
ATOM 1325 C CA . LYS A 1 173 ? -10.472 10.815 20.620 1.00 88.31 173 LYS A CA 1
ATOM 1326 C C . LYS A 1 173 ? -11.237 9.503 20.722 1.00 88.31 173 LYS A C 1
ATOM 1328 O O . LYS A 1 173 ? -11.202 8.894 21.796 1.00 88.31 173 LYS A O 1
ATOM 1333 N N . VAL A 1 174 ? -11.909 9.087 19.649 1.00 91.00 174 VAL A N 1
ATOM 1334 C CA . VAL A 1 174 ? -12.618 7.808 19.562 1.00 91.00 174 VAL A CA 1
ATOM 1335 C C . VAL A 1 174 ? -12.022 6.987 18.427 1.00 91.00 174 VAL A C 1
ATOM 1337 O O . VAL A 1 174 ? -12.231 7.273 17.250 1.00 91.00 174 VAL A O 1
ATOM 1340 N N . LEU A 1 175 ? -11.282 5.944 18.789 1.00 87.88 175 LEU A N 1
ATOM 1341 C CA . LEU A 1 175 ? -10.628 5.052 17.837 1.00 87.88 175 LEU A CA 1
ATOM 1342 C C . LEU A 1 175 ? -11.304 3.687 17.868 1.00 87.88 175 LEU A C 1
ATOM 1344 O O . LEU A 1 175 ? -11.287 3.006 18.895 1.00 87.88 175 LEU A O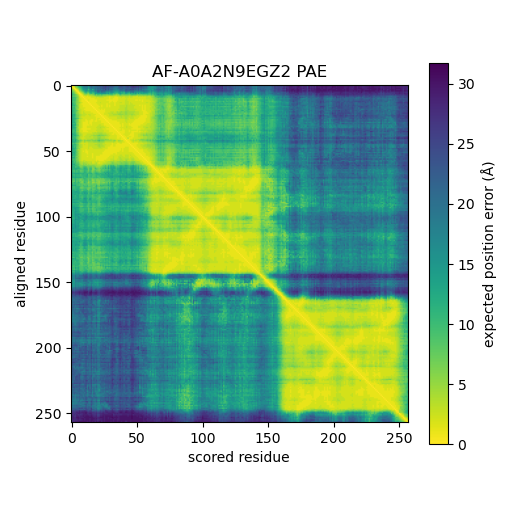 1
ATOM 1348 N N . LYS A 1 176 ? -11.869 3.262 16.739 1.00 92.75 176 LYS A N 1
ATOM 1349 C CA . LYS A 1 176 ? -12.430 1.920 16.572 1.00 92.75 176 LYS A CA 1
ATOM 1350 C C . LYS A 1 176 ? -11.453 1.045 15.805 1.00 92.75 176 LYS A C 1
ATOM 1352 O O . LYS A 1 176 ? -11.212 1.277 14.627 1.00 92.75 176 LYS A O 1
ATOM 1357 N N . ARG A 1 177 ? -10.953 -0.007 16.441 1.00 89.06 177 ARG A N 1
ATOM 1358 C CA . ARG A 1 177 ? -10.080 -1.010 15.836 1.00 89.06 177 ARG A CA 1
ATOM 1359 C C . ARG A 1 177 ? -10.859 -2.279 15.516 1.00 89.06 177 ARG A C 1
ATOM 1361 O O . ARG A 1 177 ? -11.269 -2.985 16.433 1.00 89.06 177 ARG A O 1
ATOM 1368 N N . ILE A 1 178 ? -11.036 -2.586 14.235 1.00 88.69 178 ILE A N 1
ATOM 1369 C CA . ILE A 1 178 ? -11.756 -3.783 13.780 1.00 88.69 178 ILE A CA 1
ATOM 1370 C C . ILE A 1 178 ? -10.920 -5.030 14.097 1.00 88.69 178 ILE A C 1
ATOM 1372 O O . ILE A 1 178 ? -9.767 -5.130 13.681 1.00 88.69 178 ILE A O 1
ATOM 1376 N N . THR A 1 179 ? -11.505 -5.978 14.829 1.00 88.00 179 THR A N 1
ATOM 1377 C CA . THR A 1 179 ? -10.905 -7.282 15.161 1.00 88.00 179 THR A CA 1
ATOM 1378 C C . THR A 1 179 ? -11.504 -8.422 14.340 1.00 88.00 179 THR A C 1
ATOM 1380 O O . THR A 1 179 ? -10.824 -9.412 14.084 1.00 88.00 179 THR A O 1
ATOM 1383 N N . ARG A 1 180 ? -12.750 -8.273 13.874 1.00 86.88 180 ARG A N 1
ATOM 1384 C CA . ARG A 1 180 ? -13.390 -9.161 12.897 1.00 86.88 180 ARG A CA 1
ATOM 1385 C C . ARG A 1 180 ? -14.207 -8.325 11.926 1.00 86.88 180 ARG A C 1
ATOM 1387 O O . ARG A 1 180 ? -15.078 -7.573 12.350 1.00 86.88 180 ARG A O 1
ATOM 1394 N N . VAL A 1 181 ? -13.933 -8.467 10.632 1.00 86.75 181 VAL A N 1
ATOM 1395 C CA . VAL A 1 181 ? -14.661 -7.748 9.578 1.00 86.75 181 VAL A CA 1
ATOM 1396 C C . VAL A 1 181 ? -16.112 -8.231 9.537 1.00 86.75 181 VAL A C 1
ATOM 1398 O O . VAL A 1 181 ? -16.356 -9.436 9.510 1.00 86.75 181 VAL A O 1
ATOM 1401 N N . GLY A 1 182 ? -17.058 -7.291 9.545 1.00 88.06 182 GLY A N 1
ATOM 1402 C CA . GLY A 1 182 ? -18.476 -7.583 9.343 1.00 88.06 182 GLY A CA 1
ATOM 1403 C C . GLY A 1 182 ? -18.854 -7.726 7.867 1.00 88.06 182 GLY A C 1
ATOM 1404 O O . GLY A 1 182 ? -18.099 -7.368 6.961 1.00 88.06 182 GLY A O 1
ATOM 1405 N N . GLU A 1 183 ? -20.054 -8.229 7.626 1.00 85.44 183 GLU A N 1
ATOM 1406 C CA . GLU A 1 183 ? -20.580 -8.534 6.297 1.00 85.44 183 GLU A CA 1
ATOM 1407 C C . GLU A 1 183 ? -21.451 -7.395 5.747 1.00 85.44 183 GLU A C 1
ATOM 1409 O O . GLU A 1 183 ? -21.979 -6.566 6.490 1.00 85.44 183 GLU A O 1
ATOM 1414 N N . GLY A 1 184 ? -21.614 -7.362 4.423 1.00 87.50 184 GLY A N 1
ATOM 1415 C CA . GLY A 1 184 ? -22.425 -6.356 3.735 1.00 87.50 184 GLY A CA 1
ATOM 1416 C C . GLY A 1 184 ? -21.739 -4.995 3.566 1.00 87.50 184 GLY A C 1
ATOM 1417 O O . GLY A 1 184 ? -20.544 -4.819 3.840 1.00 87.50 184 GLY A O 1
ATOM 1418 N N . PHE A 1 185 ? -22.499 -4.031 3.048 1.00 84.62 185 PHE A N 1
ATOM 1419 C CA . PHE A 1 185 ? -22.053 -2.649 2.825 1.00 84.62 185 PHE A CA 1
ATOM 1420 C C . PHE A 1 185 ? -22.746 -1.649 3.750 1.00 84.62 185 PHE A C 1
ATOM 1422 O O . PHE A 1 185 ? -22.169 -0.598 4.031 1.00 84.62 185 PHE A O 1
ATOM 1429 N N . ASP A 1 186 ? -23.928 -2.011 4.246 1.00 91.94 186 ASP A N 1
ATOM 1430 C CA . ASP A 1 186 ? -24.757 -1.154 5.078 1.00 91.94 186 ASP A CA 1
ATOM 1431 C C . ASP A 1 186 ? -24.183 -0.984 6.483 1.00 91.94 186 ASP A C 1
ATOM 1433 O O . ASP A 1 186 ? -23.464 -1.838 7.018 1.00 91.94 186 ASP A O 1
ATOM 1437 N N . ARG A 1 187 ? -24.525 0.156 7.072 1.00 95.31 187 ARG A N 1
ATOM 1438 C CA . ARG A 1 187 ? -24.183 0.557 8.433 1.00 95.31 187 ARG A CA 1
ATOM 1439 C C . ARG A 1 187 ? -25.402 1.230 9.068 1.00 95.31 187 ARG A C 1
ATOM 1441 O O . ARG A 1 187 ? -26.200 1.799 8.318 1.00 95.31 187 ARG A O 1
ATOM 1448 N N . PRO A 1 188 ? -25.547 1.199 10.403 1.00 96.56 188 PRO A N 1
ATOM 1449 C CA . PRO A 1 188 ? -26.595 1.958 11.075 1.00 96.56 188 PRO A CA 1
ATOM 1450 C C . PRO A 1 188 ? -26.490 3.456 10.757 1.00 96.56 188 PRO A C 1
ATOM 1452 O O . PRO A 1 188 ? -25.392 4.010 10.691 1.00 96.56 188 PRO A O 1
ATOM 1455 N N . ASN A 1 189 ? -27.634 4.105 10.568 1.00 93.19 189 ASN A N 1
ATOM 1456 C CA . ASN A 1 189 ? -27.761 5.560 10.476 1.00 93.19 189 ASN A CA 1
ATOM 1457 C C . ASN A 1 189 ? -28.399 6.114 11.761 1.00 93.19 189 ASN A C 1
ATOM 1459 O O . ASN A 1 189 ? -28.640 5.360 12.699 1.00 93.19 189 ASN A O 1
ATOM 1463 N N . GLU A 1 190 ? -28.598 7.427 11.841 1.00 94.94 190 GLU A N 1
ATOM 1464 C CA . GLU A 1 190 ? -29.290 8.076 12.964 1.00 94.94 190 GLU A CA 1
ATOM 1465 C C . GLU A 1 190 ? -30.734 7.564 13.087 1.00 94.94 190 GLU A C 1
ATOM 1467 O O . GLU A 1 190 ? -31.431 7.448 12.077 1.00 94.94 190 GLU A O 1
ATOM 1472 N N . GLY A 1 191 ? -31.166 7.219 14.305 1.00 94.12 191 GLY A N 1
ATOM 1473 C CA . GLY A 1 191 ? -32.489 6.635 14.554 1.00 94.12 191 GLY A CA 1
ATOM 1474 C C . GLY A 1 191 ? -32.611 5.143 14.208 1.00 94.12 191 GLY A C 1
ATOM 1475 O O . GLY A 1 191 ? -33.701 4.575 14.273 1.00 94.12 191 GLY A O 1
ATOM 1476 N N . SER A 1 192 ? -31.514 4.476 13.835 1.00 96.88 192 SER A N 1
ATOM 1477 C CA . SER A 1 192 ? -31.503 3.026 13.623 1.00 96.88 192 SER A CA 1
ATOM 1478 C C . SER A 1 192 ? -31.614 2.280 14.950 1.00 96.88 192 SER A C 1
ATOM 1480 O O . SER A 1 192 ? -30.863 2.545 15.885 1.00 96.88 192 SER A O 1
ATOM 1482 N N . VAL A 1 193 ? -32.466 1.256 14.996 1.00 97.50 193 VAL A N 1
ATOM 1483 C CA . VAL A 1 193 ? -32.474 0.289 16.100 1.00 97.50 193 VAL A CA 1
ATOM 1484 C C . VAL A 1 193 ? -31.368 -0.740 15.870 1.00 97.50 193 VAL A C 1
ATOM 1486 O O . VAL A 1 193 ? -31.365 -1.453 14.862 1.00 97.50 193 VAL A O 1
ATOM 1489 N N . VAL A 1 194 ? -30.419 -0.825 16.801 1.00 97.19 194 VAL A N 1
ATOM 1490 C CA . VAL A 1 194 ? -29.260 -1.723 16.726 1.00 97.19 194 VAL A CA 1
ATOM 1491 C C . VAL A 1 194 ? -29.289 -2.764 17.838 1.00 97.19 194 VAL A C 1
ATOM 1493 O O . VAL A 1 194 ? -29.785 -2.513 18.929 1.00 97.19 194 VAL A O 1
ATOM 1496 N N . LYS A 1 195 ? -28.717 -3.940 17.558 1.00 97.81 195 LYS A N 1
ATOM 1497 C CA . LYS A 1 195 ? -28.530 -5.037 18.518 1.00 97.81 195 LYS A CA 1
ATOM 1498 C C . LYS A 1 195 ? -27.048 -5.305 18.697 1.00 97.81 195 LYS A C 1
ATOM 1500 O O . LYS A 1 195 ? -26.375 -5.662 17.728 1.00 97.81 195 LYS A O 1
ATOM 1505 N N . VAL A 1 196 ? -26.545 -5.149 19.916 1.00 97.00 196 VAL A N 1
ATOM 1506 C CA . VAL A 1 196 ? -25.117 -5.267 20.223 1.00 97.00 196 VAL A CA 1
ATOM 1507 C C . VAL A 1 196 ? -24.863 -6.114 21.466 1.00 97.00 196 VAL A C 1
ATOM 1509 O O . VAL A 1 196 ? -25.726 -6.300 22.322 1.00 97.00 196 VAL A O 1
ATOM 1512 N N . ILE A 1 197 ? -23.635 -6.612 21.561 1.00 97.19 197 ILE A N 1
ATOM 1513 C CA . ILE A 1 197 ? -23.062 -7.176 22.780 1.00 97.19 197 ILE A CA 1
ATOM 1514 C C . ILE A 1 197 ? -21.782 -6.389 23.018 1.00 97.19 197 ILE A C 1
ATOM 1516 O O . ILE A 1 197 ? -20.925 -6.338 22.132 1.00 97.19 197 ILE A O 1
ATOM 1520 N N . TYR A 1 198 ? -21.647 -5.756 24.178 1.00 95.06 198 TYR A N 1
ATOM 1521 C CA . TYR A 1 198 ? -20.439 -5.005 24.498 1.00 95.06 198 TYR A CA 1
ATOM 1522 C C . TYR A 1 198 ? -20.105 -5.076 25.982 1.00 95.06 198 TYR A C 1
ATOM 1524 O O . TYR A 1 198 ? -20.961 -5.315 26.830 1.00 95.06 198 TYR A O 1
ATOM 1532 N N . TYR A 1 199 ? -18.836 -4.839 26.294 1.00 93.62 199 TYR A N 1
ATOM 1533 C CA . TYR A 1 199 ? -18.383 -4.617 27.657 1.00 93.62 199 TYR A CA 1
ATOM 1534 C C . TYR A 1 199 ? -17.338 -3.503 27.676 1.00 93.62 199 TYR A C 1
ATOM 1536 O O . TYR A 1 199 ? -16.500 -3.390 26.778 1.00 93.62 199 TYR A O 1
ATOM 1544 N N . GLY A 1 200 ? -17.414 -2.659 28.697 1.00 91.12 200 GLY A N 1
ATOM 1545 C CA . GLY A 1 200 ? -16.496 -1.559 28.948 1.00 91.12 200 GLY A CA 1
ATOM 1546 C C . GLY A 1 200 ? -15.454 -1.962 29.984 1.00 91.12 200 GLY A C 1
ATOM 1547 O O . GLY A 1 200 ? -15.792 -2.508 31.035 1.00 91.12 200 GLY A O 1
ATOM 1548 N N . LYS A 1 201 ? -14.178 -1.681 29.706 1.00 91.44 201 LYS A N 1
ATOM 1549 C CA . LYS A 1 201 ? -13.081 -1.890 30.658 1.00 91.44 201 LYS A CA 1
ATOM 1550 C C . LYS A 1 201 ? -12.143 -0.692 30.738 1.00 91.44 201 LYS A C 1
ATOM 1552 O O . LYS A 1 201 ? -11.912 -0.005 29.743 1.00 91.44 201 LYS A O 1
ATOM 1557 N N . LEU A 1 202 ? -11.582 -0.468 31.920 1.00 87.25 202 LEU A N 1
ATOM 1558 C CA . LEU A 1 202 ? -10.511 0.490 32.160 1.00 87.25 202 LEU A CA 1
ATOM 1559 C C . LEU A 1 202 ? -9.183 -0.021 31.578 1.00 87.25 202 LEU A C 1
ATOM 1561 O O . LEU A 1 202 ? -9.038 -1.193 31.222 1.00 87.25 202 LEU A O 1
ATOM 1565 N N . LYS A 1 203 ? -8.183 0.869 31.493 1.00 83.94 203 LYS A N 1
ATOM 1566 C CA . LYS A 1 203 ? -6.839 0.525 30.990 1.00 83.94 203 LYS A CA 1
ATOM 1567 C C . LYS A 1 203 ? -6.134 -0.542 31.831 1.00 83.94 203 LYS A C 1
ATOM 1569 O O . LYS A 1 203 ? -5.345 -1.301 31.282 1.00 83.94 203 LYS A O 1
ATOM 1574 N N . ASP A 1 204 ? -6.428 -0.601 33.127 1.00 88.38 204 ASP A N 1
ATOM 1575 C CA . ASP A 1 204 ? -5.916 -1.629 34.041 1.00 88.38 204 ASP A CA 1
ATOM 1576 C C . ASP A 1 204 ? -6.626 -2.990 33.889 1.00 88.38 204 ASP A C 1
ATOM 1578 O O . ASP A 1 204 ? -6.236 -3.964 34.525 1.00 88.38 204 ASP A O 1
ATOM 1582 N N . GLY A 1 205 ? -7.638 -3.074 33.017 1.00 88.38 205 GLY A N 1
ATOM 1583 C CA . GLY A 1 205 ? -8.410 -4.283 32.749 1.00 88.38 205 GLY A CA 1
ATOM 1584 C C . GLY A 1 205 ? -9.712 -4.401 33.540 1.00 88.38 205 GLY A C 1
ATOM 1585 O O . GLY A 1 205 ? -10.509 -5.280 33.216 1.00 88.38 205 GLY A O 1
ATOM 1586 N N . THR A 1 206 ? -9.972 -3.521 34.511 1.00 89.69 206 THR A N 1
ATOM 1587 C CA . THR A 1 2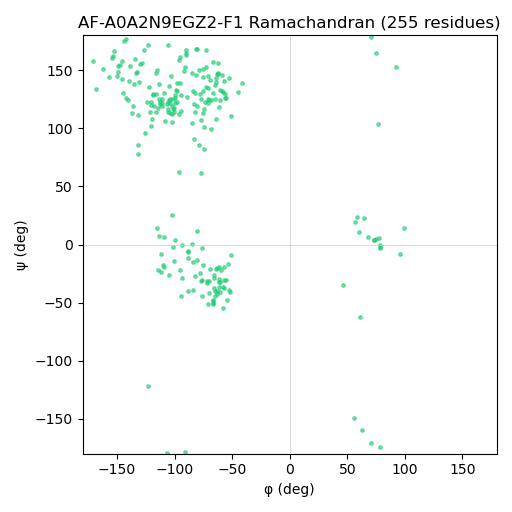06 ? -11.203 -3.544 35.316 1.00 89.69 206 THR A CA 1
ATOM 1588 C C . THR A 1 206 ? -12.428 -3.349 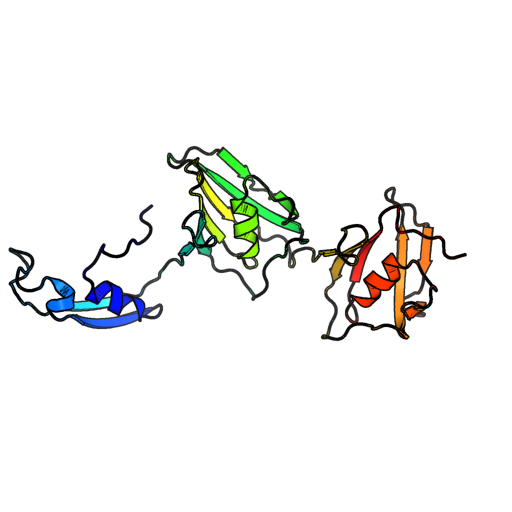34.429 1.00 89.69 206 THR A C 1
ATOM 1590 O O . THR A 1 206 ? -12.567 -2.310 33.784 1.00 89.69 206 THR A O 1
ATOM 1593 N N . VAL A 1 207 ? -13.327 -4.333 34.390 1.00 91.62 207 VAL A N 1
ATOM 1594 C CA . VAL A 1 207 ? -14.605 -4.229 33.672 1.00 91.62 207 VAL A CA 1
ATOM 1595 C C . VAL A 1 207 ? -15.566 -3.382 34.502 1.00 91.62 207 VAL A C 1
ATOM 1597 O O . VAL A 1 207 ? -15.795 -3.688 35.669 1.00 91.62 207 VAL A O 1
ATOM 1600 N N . PHE A 1 208 ? -16.116 -2.324 33.910 1.00 90.06 208 PHE A N 1
ATOM 1601 C CA . PHE A 1 208 ? -17.075 -1.430 34.572 1.00 90.06 208 PHE A CA 1
ATOM 1602 C C . PHE A 1 208 ? -18.497 -1.558 34.013 1.00 90.06 208 PHE A C 1
ATOM 1604 O O . PHE A 1 208 ? -19.445 -1.138 34.667 1.00 90.06 208 PHE A O 1
ATOM 1611 N N . GLU A 1 209 ? -18.662 -2.141 32.823 1.00 91.00 209 GLU A N 1
ATOM 1612 C CA . GLU A 1 209 ? -19.968 -2.338 32.193 1.00 91.00 209 GLU A CA 1
ATOM 1613 C C . GLU A 1 209 ? -19.959 -3.592 31.313 1.00 91.00 209 GLU A C 1
ATOM 1615 O O . GLU A 1 209 ? -18.956 -3.896 30.671 1.00 91.00 209 GLU A O 1
ATOM 1620 N N . SER A 1 210 ? -21.084 -4.305 31.253 1.00 94.19 210 SER A N 1
ATOM 1621 C CA . SER A 1 210 ? -21.353 -5.364 30.277 1.00 94.19 210 SER A CA 1
ATOM 1622 C C . SER A 1 210 ? -22.834 -5.330 29.911 1.00 94.19 210 SER A C 1
ATOM 1624 O O . SER A 1 210 ? -23.684 -5.295 30.802 1.00 94.19 210 SER A O 1
ATOM 1626 N N . LYS A 1 211 ? -23.154 -5.342 28.617 1.00 95.88 211 LYS A N 1
ATOM 1627 C CA . LYS A 1 211 ? -24.521 -5.273 28.091 1.00 95.88 211 LYS A CA 1
ATOM 1628 C C . LYS A 1 211 ? -24.725 -6.296 26.978 1.00 95.88 211 LYS A C 1
ATOM 1630 O O . LYS A 1 211 ? -23.890 -6.430 26.081 1.00 95.88 211 LYS A O 1
ATOM 1635 N N . GLY A 1 212 ? -25.884 -6.948 27.021 1.00 95.19 212 GLY A N 1
ATOM 1636 C CA . GLY A 1 212 ? -26.307 -7.946 26.046 1.00 95.19 212 GLY A CA 1
ATOM 1637 C C . GLY A 1 212 ? -25.599 -9.293 26.194 1.00 95.19 212 GLY A C 1
ATOM 1638 O O . GLY A 1 212 ? -24.562 -9.421 26.846 1.00 95.19 212 GLY A O 1
ATOM 1639 N N . SER A 1 213 ? -26.169 -10.307 25.557 1.00 95.06 213 SER A N 1
ATOM 1640 C CA . SER A 1 213 ? -25.600 -11.643 25.401 1.00 95.06 213 SER A CA 1
ATOM 1641 C C . SER A 1 213 ? -25.923 -12.195 24.007 1.00 95.06 213 SER A C 1
ATOM 1643 O O . SER A 1 213 ? -26.616 -11.558 23.214 1.00 95.06 213 SER A O 1
ATOM 1645 N N . ASN A 1 214 ? -25.413 -13.387 23.687 1.00 91.06 214 ASN A N 1
ATOM 1646 C CA . ASN A 1 214 ? -25.762 -14.060 22.430 1.00 91.06 214 ASN A CA 1
ATOM 1647 C C . ASN A 1 214 ? -27.246 -14.462 22.370 1.00 91.06 214 ASN A C 1
ATOM 1649 O O . ASN A 1 214 ? -27.790 -14.603 21.279 1.00 91.06 214 ASN A O 1
ATOM 1653 N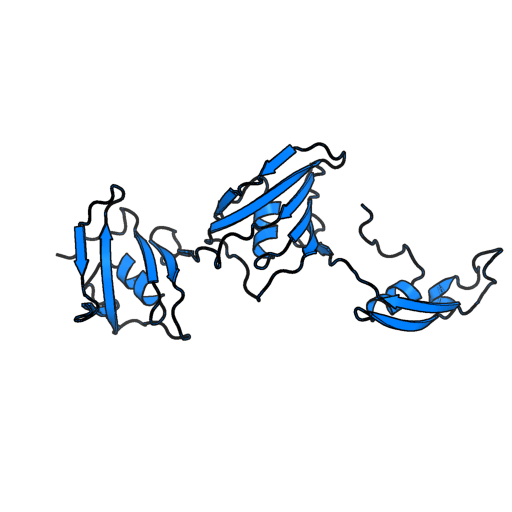 N . GLU A 1 215 ? -27.876 -14.668 23.527 1.00 94.94 215 GLU A N 1
ATOM 1654 C CA . GLU A 1 215 ? -29.282 -15.065 23.649 1.00 94.94 215 GLU A CA 1
ATOM 1655 C C . GLU A 1 215 ? -30.198 -13.838 23.684 1.00 94.94 215 GLU A C 1
ATOM 1657 O O . GLU A 1 215 ? -31.237 -13.820 23.029 1.00 94.94 215 GLU A O 1
ATOM 1662 N N . GLU A 1 216 ? -29.774 -12.791 24.394 1.00 96.31 216 GLU A N 1
ATOM 1663 C CA . GLU A 1 216 ? -30.513 -11.544 24.567 1.00 96.31 216 GLU A CA 1
ATOM 1664 C C . GLU A 1 216 ? -29.587 -10.344 24.298 1.00 96.31 216 GLU A C 1
ATOM 1666 O O . GLU A 1 216 ? -28.950 -9.810 25.213 1.00 96.31 216 GLU A O 1
ATOM 1671 N N . PRO A 1 217 ? -29.435 -9.933 23.026 1.00 97.06 217 PRO A N 1
ATOM 1672 C CA . PRO A 1 217 ? -28.629 -8.772 22.669 1.00 97.06 217 PRO A CA 1
ATOM 1673 C C . PRO A 1 217 ? -29.188 -7.488 23.282 1.00 97.06 217 PRO A C 1
ATOM 1675 O O . PRO A 1 217 ? -30.401 -7.317 23.388 1.00 97.06 217 PRO A O 1
ATOM 1678 N N . PHE A 1 218 ? -28.307 -6.548 23.617 1.00 97.56 218 PHE A N 1
ATOM 1679 C CA . PHE A 1 218 ? -28.730 -5.221 24.046 1.00 97.56 218 PHE A CA 1
ATOM 1680 C C . PHE A 1 218 ? -29.227 -4.429 22.834 1.00 97.56 218 PHE A C 1
ATOM 1682 O O . PHE A 1 218 ? -28.493 -4.267 21.856 1.00 97.56 218 PHE A O 1
ATOM 1689 N N . GLU A 1 219 ? -30.474 -3.969 22.899 1.00 97.69 219 GLU A N 1
ATOM 1690 C CA . GLU A 1 219 ? -31.147 -3.230 21.833 1.00 97.69 219 GLU A CA 1
ATOM 1691 C C . GLU A 1 219 ? -31.315 -1.758 22.229 1.00 97.69 219 GLU A C 1
ATOM 1693 O O . GLU A 1 219 ? -31.785 -1.460 23.327 1.00 97.69 219 GLU A O 1
ATOM 1698 N N . PHE A 1 220 ? -30.920 -0.841 21.346 1.00 96.62 220 PHE A N 1
ATOM 1699 C CA . PHE A 1 220 ? -31.102 0.601 21.537 1.00 96.62 220 PHE A CA 1
ATOM 1700 C C . PHE A 1 220 ? -31.201 1.331 20.189 1.00 96.62 220 PHE A C 1
ATOM 1702 O O . PHE A 1 220 ? -30.888 0.756 19.143 1.00 96.62 220 PHE A O 1
ATOM 1709 N N . THR A 1 221 ? -31.640 2.589 20.218 1.00 96.88 221 THR A N 1
ATOM 1710 C CA . THR A 1 221 ? -31.739 3.471 19.048 1.00 96.88 221 THR A CA 1
ATOM 1711 C C . THR A 1 221 ? -30.538 4.414 19.008 1.00 96.88 221 THR A C 1
ATOM 1713 O O . THR A 1 221 ? -30.213 5.059 20.004 1.00 96.88 221 THR A O 1
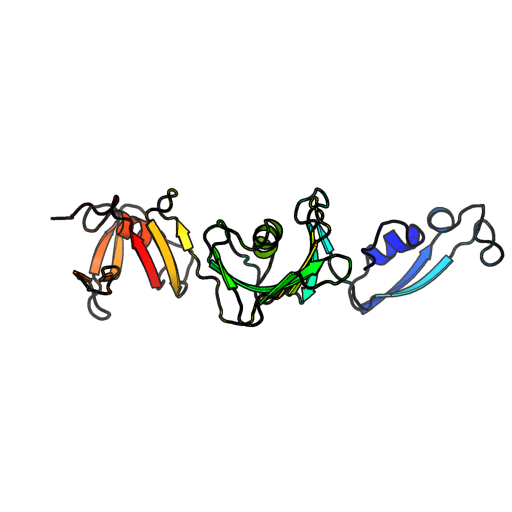ATOM 1716 N N . THR A 1 222 ? -29.851 4.474 17.870 1.00 94.56 222 THR A N 1
ATOM 1717 C CA . THR A 1 222 ? -28.636 5.285 17.696 1.00 94.56 222 THR A CA 1
ATOM 1718 C C . THR A 1 222 ? -28.919 6.784 17.808 1.00 94.56 222 THR A C 1
ATOM 1720 O O . THR A 1 222 ? -29.873 7.286 17.213 1.00 94.56 222 THR A O 1
ATOM 1723 N N . LEU A 1 223 ? -28.034 7.494 18.514 1.00 91.12 223 LEU A N 1
ATOM 1724 C CA . LEU A 1 223 ? -28.073 8.934 18.811 1.00 91.12 223 LEU A CA 1
ATOM 1725 C C . LEU A 1 223 ? -29.248 9.408 19.687 1.00 91.12 223 LEU A C 1
ATOM 1727 O O . LEU A 1 223 ? -29.537 10.598 19.723 1.00 91.12 223 LEU A O 1
ATOM 1731 N N . GLU A 1 224 ? -29.851 8.510 20.470 1.00 92.94 224 GLU A N 1
ATOM 1732 C CA . GLU A 1 224 ? -30.906 8.827 21.456 1.00 92.94 224 GLU A CA 1
ATOM 1733 C C . GLU A 1 224 ? -30.372 8.859 22.909 1.00 92.94 224 GLU A C 1
ATOM 1735 O O . GLU A 1 224 ? -31.093 8.578 23.864 1.00 92.94 224 GLU A O 1
ATOM 1740 N N . GLU A 1 225 ? -29.071 9.132 23.086 1.00 88.00 225 GLU A N 1
ATOM 1741 C CA . GLU A 1 225 ? -28.383 9.275 24.390 1.00 88.00 225 GLU A CA 1
ATOM 1742 C C . GLU A 1 225 ? -28.498 8.064 25.344 1.00 88.00 225 GLU A C 1
ATOM 1744 O O . GLU A 1 225 ? -28.238 8.161 26.542 1.00 88.00 225 GLU A O 1
ATOM 1749 N N . GLN A 1 226 ? -28.830 6.880 24.821 1.00 89.62 226 GLN A N 1
ATOM 1750 C CA . GLN A 1 226 ? -28.998 5.660 25.623 1.00 89.62 226 GLN A CA 1
ATOM 1751 C C . GLN A 1 226 ? -27.666 5.041 26.089 1.00 89.62 226 GLN A C 1
ATOM 1753 O O . GLN A 1 226 ? -27.653 4.212 27.000 1.00 89.62 226 GLN A O 1
ATOM 1758 N N . ILE A 1 227 ? -26.554 5.416 25.449 1.00 90.12 227 ILE A N 1
ATOM 1759 C CA . ILE A 1 227 ? -25.182 5.003 25.775 1.00 90.12 227 ILE A CA 1
ATOM 1760 C C . ILE A 1 227 ? -24.207 6.168 25.542 1.00 90.12 227 ILE A C 1
ATOM 1762 O O . ILE A 1 227 ? -24.580 7.221 25.031 1.00 90.12 227 ILE A O 1
ATOM 1766 N N . ASN A 1 228 ? -22.927 5.978 25.884 1.00 88.38 228 ASN A N 1
ATOM 1767 C CA . ASN A 1 228 ? -21.894 6.978 25.613 1.00 88.38 228 ASN A CA 1
ATOM 1768 C C . ASN A 1 228 ? -21.820 7.340 24.114 1.00 88.38 228 ASN A C 1
ATOM 1770 O O . ASN A 1 228 ? -21.635 6.457 23.278 1.00 88.38 228 ASN A O 1
ATOM 1774 N N . GLU A 1 229 ? -21.842 8.640 23.798 1.00 87.88 229 GLU A N 1
ATOM 1775 C CA . GLU A 1 229 ? -21.822 9.169 22.422 1.00 87.88 229 GLU A CA 1
ATOM 1776 C C . GLU A 1 229 ? -20.659 8.616 21.579 1.00 87.88 229 GLU A C 1
ATOM 1778 O O . GLU A 1 229 ? -20.821 8.300 20.401 1.00 87.88 229 GLU A O 1
ATOM 1783 N N . GLY A 1 230 ? -19.472 8.457 22.177 1.00 89.31 230 GLY A N 1
ATOM 1784 C CA . GLY A 1 230 ? -18.313 7.895 21.486 1.00 89.31 230 GLY A CA 1
ATOM 1785 C C . GLY A 1 230 ? -18.517 6.432 21.090 1.00 89.31 230 GLY A C 1
ATOM 1786 O O . GLY A 1 230 ? -18.138 6.032 19.988 1.00 89.31 230 GLY A O 1
ATOM 1787 N N . LEU A 1 231 ? -19.140 5.636 21.962 1.00 92.00 231 LEU A N 1
ATOM 1788 C CA . LEU A 1 231 ? -19.485 4.248 21.663 1.00 92.00 231 LEU A CA 1
ATOM 1789 C C . LEU A 1 231 ? -20.614 4.162 20.628 1.00 92.00 231 LEU A C 1
ATOM 1791 O O . LEU A 1 231 ? -20.508 3.360 19.703 1.00 92.00 231 LEU A O 1
ATOM 1795 N N . ASP A 1 232 ? -21.636 5.010 20.739 1.00 93.94 232 ASP A N 1
ATOM 1796 C CA . ASP A 1 232 ? -22.748 5.080 19.784 1.00 93.94 232 ASP A CA 1
ATOM 1797 C C . ASP A 1 232 ? -22.242 5.374 18.366 1.00 93.94 232 ASP A C 1
ATOM 1799 O O . ASP A 1 232 ? -22.380 4.558 17.450 1.00 93.94 232 ASP A O 1
ATOM 1803 N N . ARG A 1 233 ? -21.479 6.463 18.211 1.00 93.38 233 ARG A N 1
ATOM 1804 C CA . ARG A 1 233 ? -20.843 6.816 16.936 1.00 93.38 233 ARG A CA 1
ATOM 1805 C C . ARG A 1 233 ? -19.944 5.705 16.407 1.00 93.38 233 ARG A C 1
ATOM 1807 O O . ARG A 1 233 ? -19.900 5.473 15.200 1.00 93.38 233 ARG A O 1
ATOM 1814 N N . ALA A 1 234 ? -19.228 4.993 17.280 1.00 94.88 234 ALA A N 1
ATOM 1815 C CA . ALA A 1 234 ? -18.412 3.865 16.851 1.00 94.88 234 ALA A CA 1
ATOM 1816 C C . ALA A 1 234 ? -19.281 2.726 16.294 1.00 94.88 234 ALA A C 1
ATOM 1818 O O . ALA A 1 234 ? -18.961 2.213 15.219 1.00 94.88 234 ALA A O 1
ATOM 1819 N N . ILE A 1 235 ? -20.389 2.379 16.958 1.00 95.75 235 ILE A N 1
ATOM 1820 C CA . ILE A 1 235 ? -21.352 1.356 16.516 1.00 95.75 235 ILE A CA 1
ATOM 1821 C C . ILE A 1 235 ? -21.972 1.728 15.165 1.00 95.75 235 ILE A C 1
ATOM 1823 O O . ILE A 1 235 ? -22.044 0.879 14.277 1.00 95.75 235 ILE A O 1
ATOM 1827 N N . MET A 1 236 ? -22.306 3.000 14.940 1.00 95.50 236 MET A N 1
ATOM 1828 C CA . MET A 1 236 ? -22.814 3.477 13.644 1.00 95.50 236 MET A CA 1
ATOM 1829 C C . MET A 1 236 ? -21.819 3.293 12.486 1.00 95.50 236 MET A C 1
ATOM 1831 O O . MET A 1 236 ? -22.206 3.264 11.322 1.00 95.50 236 MET A O 1
ATOM 1835 N N . THR A 1 237 ? -20.520 3.121 12.759 1.00 94.88 237 THR A N 1
ATOM 1836 C CA . THR A 1 237 ? -19.531 2.805 11.710 1.00 94.88 237 THR A CA 1
ATOM 1837 C C . THR A 1 237 ? -19.370 1.302 11.449 1.00 94.88 237 THR A C 1
ATOM 1839 O O . THR A 1 237 ? -18.592 0.920 10.564 1.00 94.88 237 THR A O 1
ATOM 1842 N N . MET A 1 238 ? -20.019 0.441 12.240 1.00 95.50 238 MET A N 1
ATOM 1843 C CA . MET A 1 238 ? -19.868 -1.015 12.189 1.00 95.50 238 MET A CA 1
ATOM 1844 C C . MET A 1 238 ? -20.776 -1.657 11.142 1.00 95.50 238 MET A C 1
ATOM 1846 O O . MET A 1 238 ? -21.886 -1.201 10.877 1.00 95.50 238 MET A O 1
ATOM 1850 N N . LYS A 1 239 ? -20.294 -2.754 10.560 1.00 95.31 239 LYS A N 1
ATOM 1851 C CA . LYS A 1 239 ? -21.089 -3.650 9.715 1.00 95.31 239 LYS A CA 1
ATOM 1852 C C . LYS A 1 239 ? -21.739 -4.764 10.532 1.00 95.31 239 LYS A C 1
ATOM 1854 O O . LYS A 1 239 ? -21.298 -5.084 11.638 1.00 95.31 239 LYS A O 1
ATOM 1859 N N . LYS A 1 240 ? -22.744 -5.427 9.955 1.00 94.38 240 LYS A N 1
ATOM 1860 C CA . LYS A 1 240 ? -23.379 -6.600 10.570 1.00 94.38 240 LYS A CA 1
ATOM 1861 C C . LYS A 1 240 ? -22.328 -7.671 10.898 1.00 94.38 240 LYS A C 1
ATOM 1863 O O . LYS A 1 240 ? -21.569 -8.086 10.028 1.00 94.38 240 LYS A O 1
ATOM 1868 N N . GLY A 1 241 ? -22.291 -8.117 12.154 1.00 93.19 241 GLY A N 1
ATOM 1869 C CA . GLY A 1 241 ? -21.350 -9.142 12.627 1.00 93.19 241 GLY A CA 1
ATOM 1870 C C . GLY A 1 241 ? -19.902 -8.668 12.821 1.00 93.19 241 GLY A C 1
ATOM 1871 O O . GLY A 1 241 ? -19.040 -9.492 13.129 1.00 93.19 241 GLY A O 1
ATOM 1872 N N . GLU A 1 242 ? -19.620 -7.371 12.653 1.00 95.12 242 GLU A N 1
ATOM 1873 C CA . GLU A 1 242 ? -18.305 -6.801 12.944 1.00 95.12 242 GLU A CA 1
ATOM 1874 C C . GLU A 1 242 ? -17.981 -6.923 14.440 1.00 95.12 242 GLU A C 1
ATOM 1876 O O . GLU A 1 242 ? -18.836 -6.699 15.294 1.00 95.12 242 GLU A O 1
ATOM 1881 N N . GLN A 1 243 ? -16.72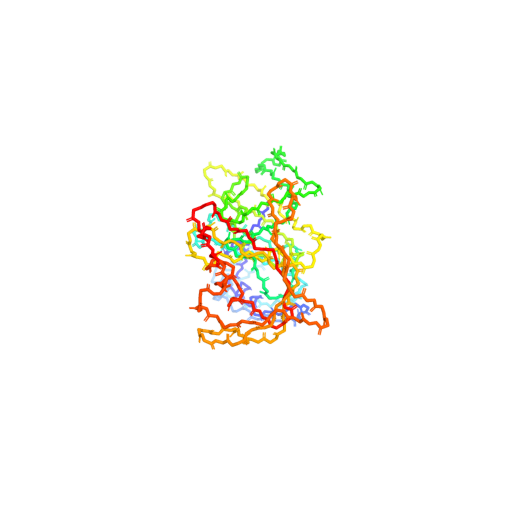8 -7.246 14.761 1.00 94.19 243 GLN A N 1
ATOM 1882 C CA . GLN A 1 243 ? -16.194 -7.121 16.117 1.00 94.19 243 GLN A CA 1
ATOM 1883 C C . GLN A 1 243 ? -15.113 -6.050 16.116 1.00 94.19 243 GLN A C 1
ATOM 1885 O O . GLN A 1 243 ? -14.295 -5.985 15.192 1.00 94.19 243 GLN A O 1
ATOM 1890 N N . ALA A 1 244 ? -15.106 -5.213 17.148 1.00 93.75 244 ALA A N 1
ATOM 1891 C CA . ALA A 1 244 ? -14.153 -4.127 17.264 1.00 93.75 244 ALA A CA 1
ATOM 1892 C C . ALA A 1 244 ? -13.794 -3.829 18.721 1.00 93.75 244 ALA A C 1
ATOM 1894 O O . ALA A 1 244 ? -14.571 -4.069 19.641 1.00 93.75 244 ALA A O 1
ATOM 1895 N N . LEU A 1 245 ? -12.605 -3.262 18.907 1.00 92.50 245 LEU A N 1
ATOM 1896 C CA . LEU A 1 245 ? -12.191 -2.607 20.138 1.00 92.50 245 LEU A CA 1
ATOM 1897 C C . LEU A 1 245 ? -12.353 -1.098 19.955 1.00 92.50 245 LEU A C 1
ATOM 1899 O O . LEU A 1 245 ? -11.743 -0.524 19.056 1.00 92.50 245 LEU A O 1
ATOM 1903 N N . VAL A 1 246 ? -13.149 -0.459 20.809 1.00 93.12 246 VAL A N 1
ATOM 1904 C CA . VAL A 1 246 ? -13.351 0.996 20.798 1.00 93.12 246 VAL A CA 1
ATOM 1905 C C . VAL A 1 246 ? -12.569 1.611 21.953 1.00 93.12 246 VAL A C 1
ATOM 1907 O O . VAL A 1 246 ? -12.766 1.248 23.110 1.00 93.12 246 VAL A O 1
ATOM 1910 N N . THR A 1 247 ? -11.663 2.534 21.640 1.00 89.94 247 THR A N 1
ATOM 1911 C CA . THR A 1 247 ? -10.939 3.335 22.630 1.00 89.94 247 THR A CA 1
ATOM 1912 C C . THR A 1 247 ? -11.554 4.723 22.680 1.00 89.94 247 THR A C 1
ATOM 1914 O O . THR A 1 247 ? -11.527 5.434 21.679 1.00 89.94 247 THR A O 1
ATOM 1917 N N . VAL A 1 248 ? -12.075 5.112 23.844 1.00 85.56 248 VAL A N 1
ATOM 1918 C CA . VAL A 1 248 ? -12.664 6.436 24.085 1.00 85.56 248 VAL A CA 1
ATOM 1919 C C . VAL A 1 248 ? -11.760 7.223 25.032 1.00 85.56 248 VAL A C 1
ATOM 1921 O O . VAL A 1 248 ? -11.407 6.756 26.117 1.00 85.56 248 VAL A O 1
ATOM 1924 N N . SER A 1 249 ? -11.351 8.421 24.619 1.00 81.62 249 SER A N 1
ATOM 1925 C CA . SER A 1 249 ? -10.499 9.302 25.421 1.00 81.62 249 SER A CA 1
ATOM 1926 C C . SER A 1 249 ? -11.273 9.978 26.558 1.00 81.62 249 SER A C 1
ATOM 1928 O O . SER A 1 249 ? -12.456 10.284 26.431 1.00 81.62 249 SER A O 1
ATOM 1930 N N . LYS A 1 250 ? -10.572 10.286 27.661 1.00 67.38 250 LYS A N 1
ATOM 1931 C CA . LYS A 1 250 ? -11.120 10.791 28.942 1.00 67.38 250 LYS A CA 1
ATOM 1932 C C . LYS A 1 250 ? -12.008 12.051 28.834 1.00 67.38 250 LYS A C 1
ATOM 1934 O O . LYS A 1 250 ? -12.746 12.333 29.764 1.00 67.38 250 LYS A O 1
ATOM 1939 N N . GLY A 1 251 ? -11.952 12.790 27.722 1.00 60.56 251 GLY A N 1
ATOM 1940 C CA . GLY A 1 251 ? -12.764 13.991 27.472 1.00 60.56 251 GLY A CA 1
ATOM 1941 C C . GLY A 1 251 ? -14.081 13.771 26.713 1.00 60.56 251 GLY A C 1
ATOM 1942 O O . GLY A 1 251 ? -14.769 14.750 26.462 1.00 60.56 251 GLY A O 1
ATOM 1943 N N . VAL A 1 252 ? -14.413 12.534 26.317 1.00 59.78 252 VAL A N 1
ATOM 1944 C CA . VAL A 1 252 ? -15.648 12.179 25.567 1.00 59.78 252 VAL A CA 1
ATOM 1945 C C . VAL A 1 252 ? -16.614 11.339 26.421 1.00 59.78 252 VAL A C 1
ATOM 1947 O O . VAL A 1 252 ? -17.754 11.076 26.047 1.00 59.78 252 VAL A O 1
ATOM 1950 N N . LEU A 1 253 ? -16.175 10.913 27.606 1.00 57.91 253 LEU A N 1
ATOM 1951 C CA . LEU A 1 253 ? -17.004 10.178 28.555 1.00 57.91 253 LEU A CA 1
ATOM 1952 C C . LEU A 1 253 ? -17.914 11.159 29.305 1.00 57.91 253 LEU A C 1
ATOM 1954 O O . LEU A 1 253 ? -17.561 11.614 30.389 1.00 57.91 253 LEU A O 1
ATOM 1958 N N . MET A 1 254 ? -19.073 11.498 28.736 1.00 48.56 254 MET A N 1
ATOM 1959 C CA . MET A 1 254 ? -20.176 11.991 29.561 1.00 48.56 254 MET A CA 1
ATOM 1960 C C . MET A 1 254 ? -20.836 10.790 30.250 1.00 48.56 254 MET A C 1
ATOM 1962 O O . MET A 1 254 ? -21.099 9.788 29.574 1.00 48.56 254 MET A O 1
ATOM 1966 N N . PRO A 1 255 ? -21.044 10.830 31.577 1.00 48.41 255 PRO A N 1
ATOM 1967 C CA . PRO A 1 255 ? -21.819 9.806 32.257 1.00 48.41 255 PRO A CA 1
ATOM 1968 C C . PRO A 1 255 ? -23.263 9.882 31.762 1.00 48.41 255 PRO A C 1
ATOM 1970 O O . PRO A 1 255 ? -23.884 10.939 31.829 1.00 48.41 255 PRO A O 1
ATOM 1973 N N . VAL A 1 256 ? -23.784 8.762 31.270 1.00 50.97 256 VAL A N 1
ATOM 1974 C CA . VAL A 1 256 ? -25.229 8.578 31.130 1.00 50.97 256 VAL A CA 1
ATOM 1975 C C . VAL A 1 256 ? -25.715 8.128 32.509 1.00 50.97 256 VAL A C 1
ATOM 1977 O O . VAL A 1 256 ? -25.152 7.182 33.069 1.00 50.97 256 VAL A O 1
ATOM 1980 N N . HIS A 1 257 ? -26.632 8.894 33.101 1.00 42.72 257 HIS A N 1
ATOM 1981 C CA . HIS A 1 257 ? -27.174 8.658 34.443 1.00 42.72 257 HIS A CA 1
ATOM 1982 C C . HIS A 1 257 ? -28.139 7.475 34.484 1.00 42.72 257 HIS A C 1
ATOM 1984 O O . HIS A 1 257 ? -28.936 7.333 33.533 1.00 42.72 257 HIS A O 1
#

Radius of gyration: 27.29 Å; Cα contacts (8 Å, |Δi|>4): 509; chains: 1; bounding box: 64×30×78 Å

Mean predicted aligned error: 12.91 Å

Sequence (257 aa):
MTIWISGEVIKGLDEGVSTMKKGERAIFIIPPTLAYGELGFPPLIPPNSTLIYNIEMLSWTSIRDITGDGGILKKITKEGEGWATPREADEVLVNYEARLEDAMLVSKSDEGVEFNVSDGYLCPAVSKAVKTMRRGEKAELAVKFSCKLVVLLVPFEALVSWKSVIDVTGDKKVLKRITRVGEGFDRPNEGSVVKVIYYGKLKDGTVFESKGSNEEPFEFTTLEEQINEGLDRAIMTMKKGEQALVTVSKGVLMPVH

Foldseek 3Di:
DDDDDPPPAFQQCVVVVVPDDAQDWDKGFAWCVRHVAQPADPPPGHHGDTDIDTDTRHDDWDWDDLPVPNQKIKTWPFAADDDDADDQQWKAWWWKWKAAPVRHTDDTDPPTDIDGLNVDPDDVRRSSVRRVHHHQTWIWMQGPDVGRMIMTIGRDPDDDDTQDWDPLPVPNQKIKTWPDAADDDDFDDAFDKDFAWDWDADPVGHTDDTAQDPVGTDIDGAPPLPDQVSVSSNRRVHHHPIDIDIHHHPVRDDDDD

Solvent-accessible surface area (backbone atoms only — not comparable to full-atom values): 14976 Å² total; per-residue (Å²): 133,87,72,93,57,93,77,83,59,46,57,40,53,60,59,53,60,70,72,60,52,81,69,36,74,51,76,48,77,33,51,16,90,34,55,53,28,76,72,24,48,78,95,81,36,59,53,58,45,67,46,79,45,82,46,70,37,79,76,83,71,57,69,40,58,80,67,77,75,66,38,34,34,37,32,47,77,35,84,37,52,83,87,66,51,56,51,57,63,17,41,44,59,34,19,37,40,33,23,37,81,89,64,50,77,73,49,72,38,90,90,47,46,77,40,41,37,67,79,40,55,103,46,77,64,51,32,59,47,48,46,75,35,32,55,63,24,24,33,40,32,45,33,56,57,104,55,66,36,34,36,39,40,36,43,52,93,74,67,102,60,66,44,48,36,41,57,66,70,76,75,68,45,26,35,35,32,46,76,36,86,38,51,84,86,63,53,53,55,84,70,32,80,45,77,44,66,54,71,43,61,49,97,92,60,54,70,80,46,75,43,47,42,97,89,56,52,37,71,50,50,38,88,66,69,82,58,45,63,55,59,45,56,43,54,38,72,37,33,57,83,41,38,65,51,74,47,73,39,90,90,59,70,60,85,74,131

InterPro domains:
  IPR001179 FKBP-type peptidyl-prolyl cis-trans isomerase domain [PF00254] (6-58)
  IPR001179 FKBP-type peptidyl-prolyl cis-trans isomerase domain [PF00254] (84-147)
  IPR001179 FKBP-type peptidyl-prolyl cis-trans isomerase domain [PF00254] (187-249)
  IPR001179 FKBP-type peptidyl-prolyl cis-trans isomerase domain [PS50059] (6-61)
  IPR001179 FKBP-type peptidyl-prolyl cis-trans isomerase domain [PS50059] (89-143)
  IPR001179 FKBP-type peptidyl-prolyl cis-trans isomerase domain [PS50059] (191-248)
  IPR046357 Peptidyl-prolyl cis-trans isomerase domain superfamily [G3DSA:3.10.50.40] (1-63)
  IPR046357 Peptidyl-prolyl cis-trans isomerase domain superfamily [G3DSA:3.10.50.40] (64-147)
  IPR046357 Peptidyl-prolyl cis-trans isomerase domain superfamily [G3DSA:3.10.50.40] (157-251)
  IPR050689 FKBP-type Peptidyl-prolyl cis-trans Isomerase [PTHR10516] (7-63)

Organism: Fagus sylvatica (NCBI:txid28930)

Secondary structure (DSSP, 8-state):
-----TTSS-HHHHHHHTTPPTT-EEEEEE-GGGTTGGG-BTTTB-TTPPEEEEEE------EEESSSSSSEEEEEEEPPBSS----TT-EEEEEEEEEETT--EEEEEEEEEEEETTT--SSHHHHHHHTTPPBT-EEEEEEESSSEEEEEEEE----S--B-EEESSSSSSEEEEEEEPPBSS----TT-EEEE-EEEE-TTS-EEEEE--SSS-EEEETTSSSS-HHHHHHHHTPPBT-EEEEEE-TTT-PPP-